Protein AF-A0A7C4B4M3-F1 (afdb_monomer)

Nearest PDB structures (foldseek):
  3r07-assembly1_A  TM=8.967E-01  e=1.308E-20  Thermoplasma acidophilum DSM 1728
  4tvy-assembly2_B  TM=8.032E-01  e=4.615E-17  Escherichia coli K-12
  6jom-assembly2_B  TM=8.014E-01  e=8.736E-17  Mesomycoplasma hyopneumoniae J
  6jom-assembly1_A  TM=7.774E-01  e=1.058E-16  Mesomycoplasma hyopneumoniae J
  2dxu-assembly1_A  TM=6.135E-01  e=1.302E-07  Pyrococcus horikoshii

Secondary structure (DSSP, 8-state):
-EEEEEEEEEEE-HHHHHHHHHHHHHHHHHH--EEEEEEEESS-EEEEPTT--HHHHB-HHHHHHHTPEEEE-SS-S--EEE-TTEEEEEEEEEGGGS-SSHHHHHHHHHHHHHHHHHHTT--EEEETTTEEEETTEEEEEEEEEE-SSEEEEEEEEESS--HHHHHHHBHHHHHHHHTTPPPHHHHB--GGGT----HHHHHHHHHHHHHHHTTEEEEE---

Structure (mmCIF, N/CA/C/O backbone):
data_AF-A0A7C4B4M3-F1
#
_entry.id   AF-A0A7C4B4M3-F1
#
loop_
_atom_site.group_PDB
_atom_site.id
_atom_site.type_symbol
_atom_site.label_atom_id
_atom_site.label_alt_id
_atom_site.label_comp_id
_atom_site.label_asym_id
_atom_site.label_entity_id
_atom_site.label_seq_id
_atom_site.pdbx_PDB_ins_code
_atom_site.Cartn_x
_atom_site.Cartn_y
_atom_site.Cartn_z
_atom_site.occupancy
_atom_site.B_iso_or_equiv
_atom_site.auth_seq_id
_atom_site.auth_comp_id
_atom_site.auth_asym_id
_atom_site.auth_atom_id
_atom_site.pdbx_PDB_model_num
ATOM 1 N N . MET A 1 1 ? -12.842 0.973 22.098 1.00 73.25 1 MET A N 1
ATOM 2 C CA . MET A 1 1 ? -11.996 0.343 21.066 1.00 73.25 1 MET A CA 1
ATOM 3 C C . MET A 1 1 ? -12.716 0.459 19.741 1.00 73.25 1 MET A C 1
ATOM 5 O O . MET A 1 1 ? -13.923 0.244 19.714 1.00 73.25 1 MET A O 1
ATOM 9 N N . HIS A 1 2 ? -12.012 0.859 18.687 1.00 92.69 2 HIS A N 1
ATOM 10 C CA . HIS A 1 2 ? -12.596 0.974 17.349 1.00 92.69 2 HIS A CA 1
ATOM 11 C C . HIS A 1 2 ? -12.775 -0.412 16.715 1.00 92.69 2 HIS A C 1
ATOM 13 O O . HIS A 1 2 ? -12.028 -1.333 17.035 1.00 92.69 2 HIS A O 1
ATOM 19 N N . GLN A 1 3 ? -13.752 -0.579 15.827 1.00 96.94 3 GLN A N 1
ATOM 20 C CA . GLN A 1 3 ? -13.873 -1.789 15.011 1.00 96.94 3 GLN A CA 1
ATOM 21 C C . GLN A 1 3 ? -13.189 -1.535 13.669 1.00 96.94 3 GLN A C 1
ATOM 23 O O . GLN A 1 3 ? -13.492 -0.537 13.018 1.00 96.94 3 GLN A O 1
ATOM 28 N N . ILE A 1 4 ? -12.256 -2.407 13.285 1.00 98.44 4 ILE A N 1
ATOM 29 C CA . ILE A 1 4 ? -11.524 -2.320 12.018 1.00 98.44 4 ILE A CA 1
ATOM 30 C C . ILE A 1 4 ? -11.869 -3.557 11.199 1.00 98.44 4 ILE A C 1
ATOM 32 O O . ILE A 1 4 ? -11.499 -4.671 11.571 1.00 98.44 4 ILE A O 1
ATOM 36 N N . PHE A 1 5 ? -12.577 -3.364 10.092 1.00 98.44 5 PHE A N 1
ATOM 37 C CA . PHE A 1 5 ? -12.914 -4.441 9.167 1.00 98.44 5 PHE A CA 1
ATOM 38 C C . PHE A 1 5 ? -11.737 -4.676 8.228 1.00 98.44 5 PHE A C 1
ATOM 40 O O . PHE A 1 5 ? -11.331 -3.774 7.494 1.00 98.44 5 PHE A O 1
ATOM 47 N N . VAL A 1 6 ? -11.162 -5.874 8.286 1.00 98.62 6 VAL A N 1
ATOM 48 C CA . VAL A 1 6 ? -9.963 -6.232 7.527 1.00 98.62 6 VAL A CA 1
ATOM 49 C C . VAL A 1 6 ? -10.331 -7.200 6.413 1.00 98.62 6 VAL A C 1
ATOM 51 O O . VAL A 1 6 ? -11.008 -8.198 6.666 1.00 98.62 6 VAL A O 1
ATOM 54 N N . ARG A 1 7 ? -9.869 -6.929 5.190 1.00 98.06 7 ARG A N 1
ATOM 55 C CA . ARG A 1 7 ? -10.003 -7.841 4.044 1.00 98.06 7 ARG A CA 1
ATOM 56 C C . ARG A 1 7 ? -8.670 -7.997 3.333 1.00 98.06 7 ARG A C 1
ATOM 58 O O . ARG A 1 7 ? -8.049 -7.006 2.963 1.00 98.06 7 ARG A O 1
ATOM 65 N N . ASP A 1 8 ? -8.273 -9.238 3.095 1.00 97.75 8 ASP A N 1
ATOM 66 C CA . ASP A 1 8 ? -7.264 -9.560 2.090 1.00 97.75 8 ASP A CA 1
ATOM 67 C C . ASP A 1 8 ? -7.999 -10.010 0.826 1.00 97.75 8 ASP A C 1
ATOM 69 O O . ASP A 1 8 ? -8.681 -11.035 0.821 1.00 97.75 8 ASP A O 1
ATOM 73 N N . LEU A 1 9 ? -7.927 -9.195 -0.224 1.00 97.62 9 LEU A N 1
ATOM 74 C CA . LEU A 1 9 ? -8.582 -9.465 -1.502 1.00 97.62 9 LEU A CA 1
ATOM 75 C C . LEU A 1 9 ? -7.732 -10.386 -2.393 1.00 97.62 9 LEU A C 1
ATOM 77 O O . LEU A 1 9 ? -8.179 -10.782 -3.468 1.00 97.62 9 LEU A O 1
ATOM 81 N N . GLY A 1 10 ? -6.508 -10.727 -1.975 1.00 97.25 10 GLY A N 1
ATOM 82 C CA . GLY A 1 10 ? -5.585 -11.537 -2.754 1.00 97.25 10 GLY A CA 1
ATOM 83 C C . GLY A 1 10 ? -5.102 -10.814 -4.013 1.00 97.25 10 GLY A C 1
ATOM 84 O O . GLY A 1 10 ? -4.730 -9.641 -3.978 1.00 97.25 10 GLY A O 1
ATOM 85 N N . ILE A 1 11 ? -5.063 -11.534 -5.136 1.00 98.00 11 ILE A N 1
ATOM 86 C CA . ILE A 1 11 ? -4.676 -10.974 -6.436 1.00 98.00 11 ILE A CA 1
ATOM 87 C C . ILE A 1 11 ? -5.942 -10.589 -7.200 1.00 98.00 11 ILE A C 1
ATOM 89 O O . ILE A 1 11 ? -6.735 -11.458 -7.559 1.00 98.00 11 ILE A O 1
ATOM 93 N N . ILE A 1 12 ? -6.103 -9.299 -7.486 1.00 98.06 12 ILE A N 1
ATOM 94 C CA . ILE A 1 12 ? -7.302 -8.745 -8.125 1.00 98.06 12 ILE A CA 1
ATOM 95 C C . ILE A 1 12 ? -6.973 -7.934 -9.375 1.00 98.06 12 ILE A C 1
ATOM 97 O O . ILE A 1 12 ? -5.847 -7.475 -9.583 1.00 98.06 12 ILE A O 1
ATOM 101 N N . HIS A 1 13 ? -7.998 -7.716 -10.198 1.00 98.50 13 HIS A N 1
ATOM 102 C CA . HIS A 1 13 ? -7.892 -6.833 -11.351 1.00 98.50 13 HIS A CA 1
ATOM 103 C C . HIS A 1 13 ? -7.663 -5.374 -10.901 1.00 98.50 13 HIS A C 1
ATOM 105 O O . HIS A 1 13 ? -8.340 -4.916 -9.974 1.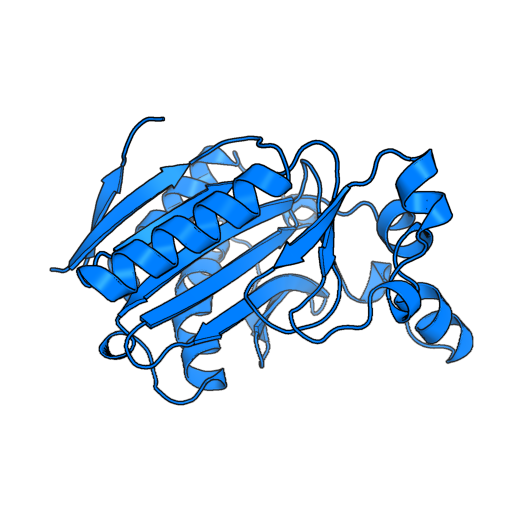00 98.50 13 HIS A O 1
ATOM 111 N N . PRO A 1 14 ? -6.792 -4.591 -11.569 1.00 98.25 14 PRO A N 1
ATOM 112 C CA . PRO A 1 14 ? -6.517 -3.198 -11.202 1.00 98.25 14 PRO A CA 1
ATOM 113 C C . PRO A 1 14 ? -7.770 -2.321 -11.044 1.00 98.25 14 PRO A C 1
ATOM 115 O O . PRO A 1 14 ? -7.894 -1.603 -10.055 1.00 98.25 14 PRO A O 1
ATOM 118 N N . HIS A 1 15 ? -8.754 -2.427 -11.944 1.00 98.12 15 HIS A N 1
ATOM 119 C CA . HIS A 1 15 ? -10.026 -1.695 -11.802 1.00 98.12 15 HIS A CA 1
ATOM 120 C C . HIS A 1 15 ? -10.817 -2.060 -10.536 1.00 98.12 15 HIS A C 1
ATOM 122 O O . HIS A 1 15 ? -11.388 -1.167 -9.916 1.00 98.12 15 HIS A O 1
ATOM 128 N N . VAL A 1 16 ? -10.798 -3.332 -10.117 1.00 98.19 16 VAL A N 1
ATOM 129 C CA . VAL A 1 16 ? -11.461 -3.770 -8.878 1.00 98.19 16 VAL A CA 1
ATOM 130 C C . VAL A 1 16 ? -10.798 -3.110 -7.673 1.00 98.19 16 VAL A C 1
ATOM 132 O O . VAL A 1 16 ? -11.496 -2.634 -6.789 1.00 98.19 16 VAL A O 1
ATOM 135 N N . SER A 1 17 ? -9.466 -2.987 -7.661 1.00 97.50 17 SER A N 1
ATOM 136 C CA . SER A 1 17 ? -8.771 -2.314 -6.553 1.00 97.50 17 SER A CA 1
ATOM 137 C C . SER A 1 17 ? -9.198 -0.849 -6.377 1.00 97.50 17 SER A C 1
ATOM 139 O O . SER A 1 17 ? -9.435 -0.410 -5.257 1.00 97.50 17 SER A O 1
ATOM 141 N N . VAL A 1 18 ? -9.384 -0.105 -7.476 1.00 97.25 18 VAL A N 1
ATOM 142 C CA . VAL A 1 18 ? -9.854 1.294 -7.424 1.00 97.25 18 VAL A CA 1
ATOM 143 C C . VAL A 1 18 ? -11.297 1.377 -6.930 1.00 97.25 18 VAL A C 1
ATOM 145 O O . VAL A 1 18 ? -11.651 2.290 -6.184 1.00 97.25 18 VAL A O 1
ATOM 148 N N . GLU A 1 19 ? -12.141 0.436 -7.350 1.00 98.00 19 GLU A N 1
ATOM 149 C CA . GLU A 1 19 ? -13.527 0.362 -6.901 1.00 98.00 19 GLU A CA 1
ATOM 150 C C . GLU A 1 19 ? -13.619 0.045 -5.402 1.00 98.00 19 GLU A C 1
ATOM 152 O O . GLU A 1 19 ? -14.376 0.697 -4.684 1.00 98.00 19 GLU A O 1
ATOM 157 N N . GLU A 1 20 ? -12.820 -0.903 -4.909 1.00 98.00 20 GLU A N 1
ATOM 158 C CA . GLU A 1 20 ? -12.779 -1.258 -3.489 1.00 98.00 20 GLU A CA 1
ATOM 159 C C . GLU A 1 20 ? -12.247 -0.106 -2.624 1.00 98.00 20 GLU A C 1
ATOM 161 O O . GLU A 1 20 ? -12.861 0.198 -1.600 1.00 98.00 20 GLU A O 1
ATOM 166 N N . ASP A 1 21 ? -11.191 0.596 -3.057 1.00 98.19 21 ASP A N 1
ATOM 167 C CA . ASP A 1 21 ? -10.685 1.809 -2.394 1.00 98.19 21 ASP A CA 1
ATOM 168 C C . ASP A 1 21 ? -11.776 2.894 -2.278 1.00 98.19 21 ASP A C 1
ATOM 170 O O . ASP A 1 21 ? -11.927 3.540 -1.235 1.00 98.19 21 ASP A O 1
ATOM 174 N N . ARG A 1 22 ? -12.577 3.086 -3.337 1.00 98.00 22 ARG A N 1
ATOM 175 C CA . ARG A 1 22 ? -13.699 4.036 -3.328 1.00 98.00 22 ARG A CA 1
ATOM 176 C C . ARG A 1 22 ? -14.800 3.597 -2.368 1.00 98.00 22 ARG A C 1
ATOM 178 O O . ARG A 1 22 ? -15.253 4.408 -1.562 1.00 98.00 22 ARG A O 1
ATOM 185 N N . LYS A 1 23 ? -15.189 2.319 -2.400 1.00 98.06 23 LYS A N 1
ATOM 186 C CA . LYS A 1 23 ? -16.226 1.757 -1.520 1.00 98.06 23 LYS A CA 1
ATOM 187 C C . LYS A 1 23 ? -15.885 1.939 -0.044 1.00 98.06 23 LYS A C 1
ATOM 189 O O . LYS A 1 23 ? -16.750 2.336 0.735 1.00 98.06 23 LYS A O 1
ATOM 194 N N . ILE A 1 24 ? -14.642 1.670 0.363 1.00 98.31 24 ILE A N 1
ATOM 195 C CA . ILE A 1 24 ? -14.252 1.829 1.773 1.00 98.31 24 ILE A CA 1
ATOM 196 C C . ILE A 1 24 ? -14.228 3.296 2.206 1.00 98.31 24 ILE A C 1
ATOM 198 O O . ILE A 1 24 ? -14.603 3.610 3.338 1.00 98.31 24 ILE A O 1
ATOM 202 N N . LEU A 1 25 ? -13.853 4.208 1.304 1.00 98.56 25 LEU A N 1
ATOM 203 C CA . LEU A 1 25 ? -13.927 5.641 1.564 1.00 98.56 25 LEU A CA 1
ATOM 204 C C . LEU A 1 25 ? -15.384 6.103 1.712 1.00 98.56 25 LEU A C 1
ATOM 206 O O . LEU A 1 25 ? -15.695 6.823 2.658 1.00 98.56 25 LEU A O 1
ATOM 210 N N . GLU A 1 26 ? -16.283 5.665 0.830 1.00 98.19 26 GLU A N 1
ATOM 211 C CA . GLU A 1 26 ? -17.718 5.967 0.908 1.00 98.19 26 GLU A CA 1
ATOM 212 C C . GLU A 1 26 ? -18.342 5.449 2.207 1.00 98.19 26 GLU A C 1
ATOM 214 O O . GLU A 1 26 ? -19.031 6.201 2.897 1.00 98.19 26 GLU A O 1
ATOM 219 N N . LYS A 1 27 ? -18.039 4.207 2.602 1.00 97.94 27 LYS A N 1
ATOM 220 C CA . LYS A 1 27 ? -18.471 3.654 3.893 1.00 97.94 27 LYS A CA 1
ATOM 221 C C . LYS A 1 27 ? -17.995 4.504 5.065 1.00 97.94 27 LYS A C 1
ATOM 223 O O . LYS A 1 27 ? -18.807 4.871 5.909 1.00 97.94 27 LYS A O 1
ATOM 228 N N . CYS A 1 28 ? -16.716 4.888 5.090 1.00 98.50 28 CYS A N 1
ATOM 229 C CA . CYS A 1 28 ? -16.208 5.787 6.124 1.00 98.50 28 CYS A CA 1
ATOM 230 C C . CYS A 1 28 ? -16.991 7.106 6.153 1.00 98.50 28 CYS A C 1
ATOM 232 O O . CYS A 1 28 ? -17.372 7.576 7.222 1.00 98.50 28 CYS A O 1
ATOM 234 N N . ILE A 1 29 ? -17.262 7.710 4.993 1.00 98.25 29 ILE A N 1
ATOM 235 C CA . ILE A 1 29 ? -17.986 8.986 4.916 1.00 98.25 29 ILE A CA 1
ATOM 236 C C . ILE A 1 29 ? -19.407 8.853 5.476 1.00 98.25 29 ILE A C 1
ATOM 238 O O . ILE A 1 29 ? -19.876 9.765 6.157 1.00 98.25 29 ILE A O 1
ATOM 242 N N . VAL A 1 30 ? -20.083 7.737 5.192 1.00 97.81 30 VAL A N 1
ATOM 243 C CA . VAL A 1 30 ? -21.478 7.500 5.583 1.00 97.81 30 VAL A CA 1
ATOM 244 C C . VAL A 1 30 ? -21.609 7.117 7.058 1.00 97.81 30 VAL A C 1
ATOM 246 O O . VAL A 1 30 ? -22.495 7.634 7.736 1.00 97.81 30 VAL A O 1
ATOM 249 N N . SER A 1 31 ? -20.762 6.219 7.563 1.00 97.25 31 SER A N 1
ATOM 250 C CA . SER A 1 31 ? -20.938 5.604 8.889 1.00 97.25 31 SER A CA 1
ATOM 251 C C . SER A 1 31 ? -19.753 5.774 9.840 1.00 97.25 31 SER A C 1
ATOM 253 O O . SER A 1 31 ? -19.855 5.416 11.011 1.00 97.25 31 SER A O 1
ATOM 255 N N . GLY A 1 32 ? -18.625 6.309 9.371 1.00 97.50 32 GLY A N 1
ATOM 256 C CA . GLY A 1 32 ? -17.371 6.343 10.128 1.00 97.50 32 GLY A CA 1
ATOM 257 C C . GLY A 1 32 ? -16.687 4.978 10.254 1.00 97.50 32 GLY A C 1
ATOM 258 O O . GLY A 1 32 ? -15.753 4.845 11.044 1.00 97.50 32 GLY A O 1
ATOM 259 N N . GLU A 1 33 ? -17.144 3.970 9.504 1.00 97.88 33 GLU A N 1
ATOM 260 C CA . GLU A 1 33 ? -16.590 2.616 9.526 1.00 97.88 33 GLU A CA 1
ATOM 261 C C . GLU A 1 33 ? -15.128 2.599 9.063 1.00 97.88 33 GLU A C 1
ATOM 263 O O . GLU A 1 33 ? -14.789 3.149 8.012 1.00 97.88 33 GLU A O 1
ATOM 268 N N . ILE A 1 34 ? -14.267 1.934 9.840 1.00 98.69 34 ILE A N 1
ATOM 269 C CA . ILE A 1 34 ? -12.850 1.778 9.516 1.00 98.69 34 ILE A CA 1
ATOM 270 C C . ILE A 1 34 ? -12.665 0.483 8.737 1.00 98.69 34 ILE A C 1
ATOM 272 O O . ILE A 1 34 ? -12.963 -0.601 9.240 1.00 98.69 34 ILE A O 1
ATOM 276 N N . ASN A 1 35 ? -12.133 0.598 7.527 1.00 98.69 35 ASN A N 1
ATOM 277 C CA . ASN A 1 35 ? -11.844 -0.541 6.666 1.00 98.69 35 ASN A CA 1
ATOM 278 C C . ASN A 1 35 ? -10.361 -0.532 6.292 1.00 98.69 35 ASN A C 1
ATOM 280 O O . ASN A 1 35 ? -9.833 0.510 5.901 1.00 98.69 35 ASN A O 1
ATOM 284 N N . LEU A 1 36 ? -9.717 -1.692 6.400 1.00 98.81 36 LEU A N 1
ATOM 285 C CA . LEU A 1 36 ? -8.339 -1.943 5.993 1.00 98.81 36 LEU A CA 1
ATOM 286 C C . LEU A 1 36 ? -8.327 -3.081 4.970 1.00 98.81 36 LEU A C 1
ATOM 288 O O . LEU A 1 36 ? -8.665 -4.221 5.285 1.00 98.81 36 LEU A O 1
ATOM 292 N N . HIS A 1 37 ? -7.944 -2.771 3.742 1.00 98.69 37 HIS A N 1
ATOM 293 C CA . HIS A 1 37 ? -7.832 -3.728 2.654 1.00 98.69 37 HIS A CA 1
ATOM 294 C C . HIS A 1 37 ? -6.370 -3.992 2.305 1.00 98.69 37 HIS A C 1
ATOM 296 O O . HIS A 1 37 ? -5.539 -3.085 2.360 1.00 98.69 37 HIS A O 1
ATOM 302 N N . PHE A 1 38 ? -6.095 -5.222 1.884 1.00 98.75 38 PHE A N 1
ATOM 303 C CA . PHE A 1 38 ? -4.848 -5.643 1.259 1.00 98.75 38 PHE A CA 1
ATOM 304 C C . PHE A 1 38 ? -5.143 -6.268 -0.096 1.00 98.75 38 PHE A C 1
ATOM 306 O O . PHE A 1 38 ? -6.170 -6.929 -0.267 1.00 98.75 38 PHE A O 1
ATOM 313 N N . TYR A 1 39 ? -4.260 -6.045 -1.061 1.00 98.44 39 TYR A N 1
ATOM 314 C CA . TYR A 1 39 ? -4.368 -6.652 -2.380 1.00 98.44 39 TYR A CA 1
ATOM 315 C C . TYR A 1 39 ? -3.044 -6.617 -3.135 1.00 98.44 39 TYR A C 1
ATOM 317 O O . TYR A 1 39 ? -2.124 -5.875 -2.809 1.00 98.44 39 TYR A O 1
ATOM 325 N N . ARG A 1 40 ? -2.965 -7.424 -4.186 1.00 98.38 40 ARG A N 1
ATOM 326 C CA . ARG A 1 40 ? -1.941 -7.373 -5.233 1.00 98.38 40 ARG A CA 1
ATOM 327 C C . ARG A 1 40 ? -2.639 -7.322 -6.582 1.00 98.38 40 ARG A C 1
ATOM 329 O O . ARG A 1 40 ? -3.795 -7.736 -6.694 1.00 98.38 40 ARG A O 1
ATOM 336 N N . ARG A 1 41 ? -1.961 -6.838 -7.620 1.00 97.81 41 ARG A N 1
ATOM 337 C CA . ARG A 1 41 ? -2.598 -6.628 -8.926 1.00 97.81 41 ARG A CA 1
ATOM 338 C C . ARG A 1 41 ? -2.163 -7.640 -9.974 1.00 97.81 41 ARG A C 1
ATOM 340 O O . ARG A 1 41 ? -0.983 -7.950 -10.130 1.00 97.81 41 ARG A O 1
ATOM 347 N N . HIS A 1 42 ? -3.141 -8.129 -10.726 1.00 97.38 42 HIS A N 1
ATOM 348 C CA . HIS A 1 42 ? -2.917 -8.804 -11.998 1.00 97.38 42 HIS A CA 1
ATOM 349 C C . HIS A 1 42 ? -4.096 -8.537 -12.948 1.00 97.38 42 HIS A C 1
ATOM 351 O O . HIS A 1 42 ? -5.238 -8.741 -12.529 1.00 97.38 42 HIS A O 1
ATOM 357 N N . PRO A 1 43 ? -3.871 -8.120 -14.211 1.00 98.19 43 PRO A N 1
ATOM 358 C CA . PRO A 1 43 ? -2.590 -7.788 -14.871 1.00 98.19 43 PRO A CA 1
ATOM 359 C C . PRO A 1 43 ? -1.799 -6.658 -14.172 1.00 98.19 43 PRO A C 1
ATOM 361 O O . PRO A 1 43 ? -2.359 -6.000 -13.291 1.00 98.19 43 PRO A O 1
ATOM 364 N N . PRO A 1 44 ? -0.498 -6.460 -14.491 1.00 98.06 44 PRO A N 1
ATOM 365 C CA . PRO A 1 44 ? 0.270 -5.327 -13.967 1.00 98.06 44 PRO A CA 1
ATOM 366 C C . PRO A 1 44 ? -0.398 -4.000 -14.333 1.00 98.06 44 PRO A C 1
ATOM 368 O O . PRO A 1 44 ? -1.123 -3.911 -15.328 1.00 98.06 44 PRO A O 1
ATOM 371 N N . ALA A 1 45 ? -0.152 -2.967 -13.535 1.00 98.12 45 ALA A N 1
ATOM 372 C CA . ALA A 1 45 ? -0.811 -1.685 -13.696 1.00 98.12 45 ALA A CA 1
ATOM 373 C C . ALA A 1 45 ? 0.100 -0.486 -13.466 1.00 98.12 45 ALA A C 1
ATOM 375 O O . ALA A 1 45 ? 0.946 -0.494 -12.569 1.00 98.12 45 ALA A O 1
ATOM 376 N N . ILE A 1 46 ? -0.168 0.577 -14.225 1.00 97.38 46 ILE A N 1
ATOM 377 C CA . ILE A 1 46 ? 0.257 1.928 -13.884 1.00 97.38 46 ILE A CA 1
ATOM 378 C C . ILE A 1 46 ? -0.884 2.629 -13.151 1.00 97.38 46 ILE A C 1
ATOM 380 O O . ILE A 1 46 ? -1.964 2.841 -13.705 1.00 97.38 46 ILE A O 1
ATOM 384 N N . SER A 1 47 ? -0.619 3.035 -11.914 1.00 96.75 47 SER A N 1
ATOM 385 C CA . SER A 1 47 ? -1.545 3.825 -11.107 1.00 96.75 47 SER A CA 1
ATOM 386 C C . SER A 1 47 ? -1.186 5.299 -11.197 1.00 96.75 47 SER A C 1
ATOM 388 O O . SER A 1 47 ? -0.152 5.709 -10.673 1.00 96.75 47 SER A O 1
ATOM 390 N N . ILE A 1 48 ? -2.053 6.099 -11.814 1.00 96.19 48 ILE A N 1
ATOM 391 C CA . ILE A 1 48 ? -1.914 7.548 -12.016 1.00 96.19 48 ILE A CA 1
ATOM 392 C C . ILE A 1 48 ? -2.535 8.303 -10.852 1.00 96.19 48 ILE A C 1
ATOM 394 O O . ILE A 1 48 ? -3.649 7.983 -10.424 1.00 96.19 48 ILE A O 1
ATOM 398 N N . GLY A 1 49 ? -1.828 9.308 -10.334 1.00 93.88 49 GLY A N 1
ATOM 399 C CA . GLY A 1 49 ? -2.371 10.150 -9.278 1.00 93.88 49 GLY A CA 1
ATOM 400 C C . GLY A 1 49 ? -3.472 11.077 -9.779 1.00 93.88 49 GLY A C 1
ATOM 401 O O . GLY A 1 49 ? -3.502 11.513 -10.929 1.00 93.88 49 GLY A O 1
ATOM 402 N N . HIS A 1 50 ? -4.384 11.441 -8.886 1.00 90.75 50 HIS A N 1
ATOM 403 C CA . HIS A 1 50 ? -5.353 12.491 -9.153 1.00 90.75 50 HIS A CA 1
ATOM 404 C C . HIS A 1 50 ? -4.640 13.806 -9.515 1.00 90.75 50 HIS A C 1
ATOM 406 O O . HIS A 1 50 ? -3.812 14.302 -8.746 1.00 90.75 50 HIS A O 1
ATOM 412 N N . GLY A 1 51 ? -4.979 14.368 -10.678 1.00 87.44 51 GLY A N 1
ATOM 413 C CA . GLY A 1 51 ? -4.377 15.595 -11.212 1.00 87.44 51 GLY A CA 1
ATOM 414 C C . GLY A 1 51 ? -3.044 15.406 -11.946 1.00 87.44 51 GLY A C 1
ATOM 415 O O . GLY A 1 51 ? -2.477 16.389 -12.410 1.00 87.44 51 GLY A O 1
ATOM 416 N N . GLU A 1 52 ? -2.538 14.177 -12.066 1.00 88.12 52 GLU A N 1
ATOM 417 C CA . GLU A 1 52 ? -1.348 13.878 -12.863 1.00 88.12 52 GLU A CA 1
ATOM 418 C C . GLU A 1 52 ? -1.703 13.707 -14.348 1.00 88.12 52 GLU A C 1
ATOM 420 O O . GLU A 1 52 ? -2.720 13.102 -14.696 1.00 88.12 52 GLU A O 1
ATOM 425 N N . ASN A 1 53 ? -0.860 14.242 -15.235 1.00 89.44 53 ASN A N 1
ATOM 426 C CA . ASN A 1 53 ? -1.030 14.076 -16.673 1.00 89.44 53 ASN A CA 1
ATOM 427 C C . ASN A 1 53 ? -0.532 12.686 -17.097 1.00 89.44 53 ASN A C 1
ATOM 429 O O . ASN A 1 53 ? 0.659 12.385 -17.023 1.00 89.44 53 ASN A O 1
ATOM 433 N N . THR A 1 54 ? -1.456 11.852 -17.573 1.00 89.94 54 THR A N 1
ATOM 434 C CA . THR A 1 54 ? -1.151 10.472 -17.972 1.00 89.94 54 THR A CA 1
ATOM 435 C C . THR A 1 54 ? -0.165 10.423 -19.144 1.00 89.94 54 THR A C 1
ATOM 437 O O . THR A 1 54 ? 0.804 9.668 -19.092 1.00 89.94 54 THR A O 1
ATOM 440 N N . GLU A 1 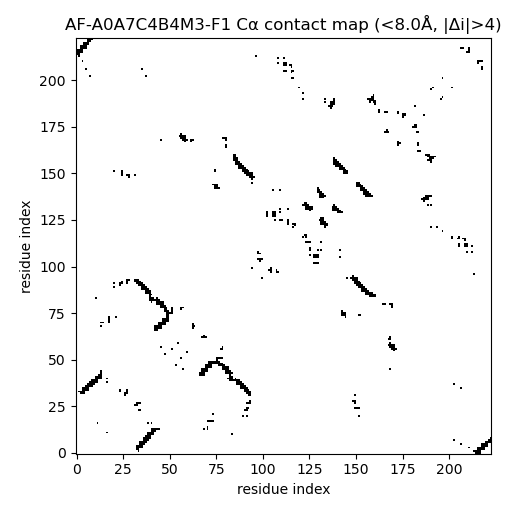55 ? -0.356 11.255 -20.173 1.00 89.12 55 GLU A N 1
ATOM 441 C CA . GLU A 1 55 ? 0.506 11.282 -21.363 1.00 89.12 55 GLU A CA 1
ATOM 442 C C . GLU A 1 55 ? 1.931 11.744 -21.038 1.00 89.12 55 GLU A C 1
ATOM 444 O O . GLU A 1 55 ? 2.890 11.273 -21.649 1.00 89.12 55 GLU A O 1
ATOM 449 N N . GLU A 1 56 ? 2.105 12.632 -20.058 1.00 87.75 56 GLU A N 1
ATOM 450 C CA . GLU A 1 56 ? 3.430 13.096 -19.627 1.00 87.75 56 GLU A CA 1
ATOM 451 C C . GLU A 1 56 ? 4.158 12.116 -18.697 1.00 87.75 56 GLU A C 1
ATOM 453 O O . GLU A 1 56 ? 5.389 12.193 -18.576 1.00 87.75 56 GLU A O 1
ATOM 458 N N . SER A 1 57 ? 3.417 11.216 -18.046 1.00 86.88 57 SER A N 1
ATOM 459 C CA . SER A 1 57 ? 3.943 10.277 -17.049 1.00 86.88 57 SER A CA 1
ATOM 460 C C . SER A 1 57 ? 4.162 8.861 -17.587 1.00 86.88 57 SER A C 1
ATOM 462 O O . SER A 1 57 ? 5.022 8.155 -17.056 1.00 86.88 57 SER A O 1
ATOM 464 N N . VAL A 1 58 ? 3.447 8.444 -18.638 1.00 92.25 58 VAL A N 1
ATOM 465 C CA . VAL A 1 58 ? 3.385 7.037 -19.076 1.00 92.25 58 VAL A CA 1
ATOM 466 C C . VAL A 1 58 ? 3.704 6.859 -20.556 1.00 92.25 58 VAL A C 1
ATOM 468 O O . VAL A 1 58 ? 3.291 7.654 -21.402 1.00 92.25 58 VAL A O 1
ATOM 471 N N . GLU A 1 59 ? 4.408 5.776 -20.877 1.00 93.94 59 GLU A N 1
ATOM 472 C CA . GLU A 1 59 ? 4.559 5.263 -22.242 1.00 93.94 59 GLU A CA 1
ATOM 473 C C . GLU A 1 59 ? 3.313 4.443 -22.634 1.00 93.94 59 GLU A C 1
ATOM 475 O O . GLU A 1 59 ? 3.275 3.223 -22.469 1.00 93.94 59 GLU A O 1
ATOM 480 N N . LEU A 1 60 ? 2.264 5.132 -23.105 1.00 94.12 60 LEU A N 1
ATOM 481 C CA . LEU A 1 60 ? 0.937 4.554 -23.378 1.00 94.12 60 LEU A CA 1
ATOM 482 C C . LEU A 1 60 ? 0.979 3.360 -24.343 1.00 94.12 60 LEU A C 1
ATOM 484 O O . LEU A 1 60 ? 0.482 2.288 -24.002 1.00 94.12 60 LEU A O 1
ATOM 488 N N . ASP A 1 61 ? 1.633 3.521 -25.495 1.00 94.75 61 ASP A N 1
ATOM 489 C CA . ASP A 1 61 ? 1.722 2.476 -26.525 1.00 94.75 61 ASP A CA 1
ATOM 490 C C . ASP A 1 61 ? 2.429 1.213 -26.010 1.00 94.75 61 ASP A C 1
ATOM 492 O O . ASP A 1 61 ? 2.086 0.091 -26.381 1.00 94.75 61 ASP A O 1
ATOM 496 N N . GLU A 1 62 ? 3.440 1.377 -25.152 1.00 95.12 62 GLU A N 1
ATOM 497 C CA . GLU A 1 62 ? 4.166 0.246 -24.571 1.00 95.12 62 GLU A CA 1
ATOM 498 C C . GLU A 1 62 ? 3.340 -0.466 -23.502 1.00 95.12 62 GLU A C 1
ATOM 500 O O . GLU A 1 62 ? 3.386 -1.695 -23.423 1.00 95.12 62 GLU A O 1
ATOM 505 N N . CYS A 1 63 ? 2.554 0.284 -22.724 1.00 96.06 63 CYS A N 1
ATOM 506 C CA . CYS A 1 63 ? 1.612 -0.292 -21.769 1.00 96.06 63 CYS A CA 1
ATOM 507 C C . CYS A 1 63 ? 0.543 -1.125 -22.485 1.00 96.06 63 CYS A C 1
ATOM 509 O O . CYS A 1 63 ? 0.311 -2.269 -22.097 1.00 96.06 63 CYS A O 1
ATOM 511 N N . GLU A 1 64 ? -0.047 -0.596 -23.561 1.00 95.69 64 GLU A N 1
ATOM 512 C CA . GLU A 1 64 ? -1.065 -1.300 -24.348 1.00 95.69 64 GLU A CA 1
ATOM 513 C C . GLU A 1 64 ? -0.517 -2.611 -24.932 1.00 95.69 64 GLU A C 1
ATOM 515 O O . GLU A 1 64 ? -1.090 -3.679 -24.705 1.00 95.69 64 GLU A O 1
ATOM 520 N N . LYS A 1 65 ? 0.648 -2.568 -25.596 1.00 96.94 65 LYS A N 1
ATOM 521 C CA . LYS A 1 65 ? 1.293 -3.766 -26.170 1.00 96.94 65 LYS A CA 1
ATOM 522 C C . LYS A 1 65 ? 1.639 -4.825 -25.123 1.00 96.94 65 LYS A C 1
ATOM 524 O O . LYS A 1 65 ? 1.632 -6.013 -25.435 1.00 96.94 65 LYS A O 1
ATOM 529 N N . ALA A 1 66 ? 2.001 -4.406 -23.910 1.00 96.81 66 ALA A N 1
ATOM 530 C CA . ALA A 1 66 ? 2.408 -5.299 -22.829 1.00 96.81 66 ALA A CA 1
ATOM 531 C C . ALA A 1 66 ? 1.243 -5.752 -21.928 1.00 96.81 66 ALA A C 1
ATOM 533 O O . ALA A 1 66 ? 1.469 -6.523 -20.995 1.00 96.81 66 ALA A O 1
ATOM 534 N N . GLY A 1 67 ? 0.012 -5.290 -22.184 1.00 96.94 67 GLY A N 1
ATOM 535 C CA . GLY A 1 67 ? -1.152 -5.600 -21.350 1.00 96.94 67 GLY A CA 1
ATOM 536 C C . GLY A 1 67 ? -1.092 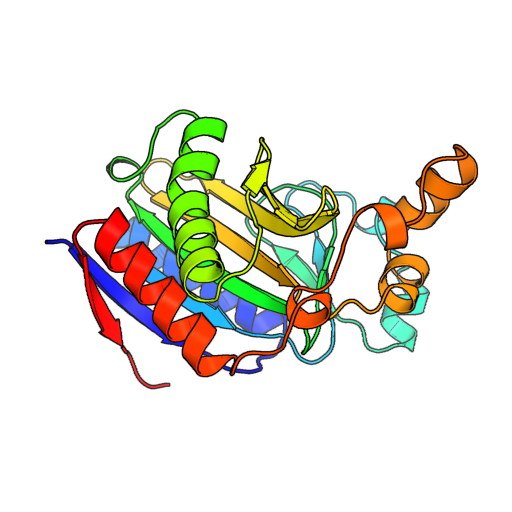-4.972 -19.953 1.00 96.94 67 GLY A C 1
ATOM 537 O O . GLY A 1 67 ? -1.661 -5.522 -19.010 1.00 96.94 67 GLY A O 1
ATOM 538 N N . VAL A 1 68 ? -0.387 -3.847 -19.803 1.00 98.00 68 VAL A N 1
ATOM 539 C CA . VAL A 1 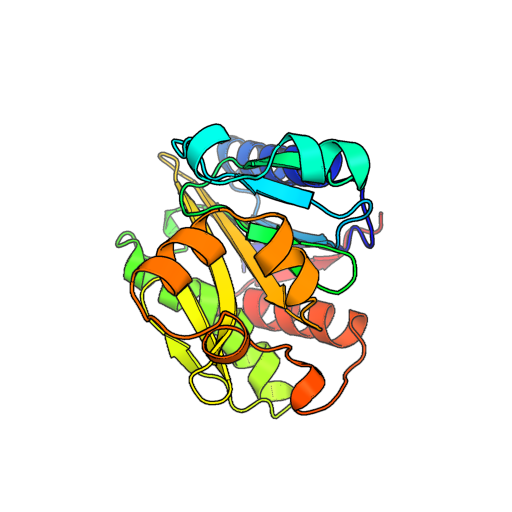68 ? -0.321 -3.079 -18.555 1.00 98.00 68 VAL A CA 1
ATOM 540 C C . VAL A 1 68 ? -1.540 -2.170 -18.475 1.00 98.00 68 VAL A C 1
ATOM 542 O O . VAL A 1 68 ? -1.750 -1.305 -19.325 1.00 98.00 68 VAL A O 1
ATOM 545 N N . VAL A 1 69 ? -2.350 -2.349 -17.435 1.00 98.19 69 VAL A N 1
ATOM 546 C CA . VAL A 1 69 ? -3.579 -1.573 -17.251 1.00 98.19 69 VAL A CA 1
ATOM 547 C C . VAL A 1 69 ? -3.250 -0.211 -16.658 1.00 98.19 69 VAL A C 1
ATOM 549 O O . VAL A 1 69 ? -2.533 -0.104 -15.669 1.00 98.19 69 VAL A O 1
ATOM 552 N N . ILE A 1 70 ? -3.820 0.847 -17.220 1.00 97.75 70 ILE A N 1
ATOM 553 C CA . ILE A 1 70 ? -3.678 2.194 -16.672 1.00 97.75 70 ILE A CA 1
ATOM 554 C C . ILE A 1 70 ? -4.935 2.516 -15.867 1.00 97.75 70 ILE A C 1
ATOM 556 O O . ILE A 1 70 ? -6.051 2.454 -16.381 1.00 97.75 70 ILE A O 1
ATOM 560 N N . ILE A 1 71 ? -4.756 2.852 -14.591 1.00 97.12 71 ILE A N 1
ATOM 561 C CA . ILE A 1 71 ? -5.840 3.241 -13.686 1.00 97.12 71 ILE A CA 1
ATOM 562 C C . ILE A 1 71 ? -5.557 4.604 -13.063 1.00 97.12 71 ILE A C 1
ATOM 564 O O . ILE A 1 71 ? -4.410 4.947 -12.789 1.00 97.12 71 ILE A O 1
ATOM 568 N N . GLN A 1 72 ? -6.610 5.373 -12.790 1.00 95.69 72 GLN A N 1
ATOM 569 C CA . GLN A 1 72 ? -6.511 6.600 -12.007 1.00 95.69 72 GLN A CA 1
ATOM 570 C C . GLN A 1 72 ? -7.013 6.346 -10.590 1.00 95.69 72 GLN A C 1
ATOM 572 O O . GLN A 1 72 ? -8.086 5.775 -10.393 1.00 95.69 72 GLN A O 1
ATOM 577 N N . ARG A 1 73 ? -6.228 6.775 -9.604 1.00 94.50 73 ARG A N 1
ATOM 578 C CA . ARG A 1 73 ? -6.537 6.572 -8.190 1.00 94.50 73 ARG A CA 1
ATOM 579 C C . ARG A 1 73 ? -7.094 7.847 -7.549 1.00 94.50 73 ARG A C 1
ATOM 581 O O . ARG A 1 73 ? -6.828 8.954 -8.012 1.00 94.50 73 ARG A O 1
ATOM 588 N N . GLU A 1 74 ? -7.855 7.691 -6.465 1.00 91.94 74 GLU A N 1
ATOM 589 C CA . GLU A 1 74 ? -8.532 8.808 -5.776 1.00 91.94 74 GLU A CA 1
ATOM 590 C C . GLU A 1 74 ? -7.552 9.815 -5.143 1.00 91.94 74 GLU A C 1
ATOM 592 O O . GLU A 1 74 ? -7.862 11.002 -4.991 1.00 91.94 74 GLU A O 1
ATOM 597 N N . SER A 1 75 ? -6.368 9.342 -4.747 1.00 94.56 75 SER A N 1
ATOM 598 C CA . SER A 1 75 ? -5.301 10.145 -4.147 1.00 94.56 75 SER A CA 1
ATOM 599 C C . SER A 1 75 ? -4.397 10.798 -5.201 1.00 94.56 75 SER A C 1
ATOM 601 O O . SER A 1 75 ? -4.253 10.311 -6.320 1.00 94.56 75 SER A O 1
ATOM 603 N N . ALA A 1 76 ? -3.745 11.901 -4.832 1.00 92.06 76 ALA A N 1
ATOM 604 C CA . ALA A 1 76 ? -2.735 12.553 -5.670 1.00 92.06 76 ALA A CA 1
ATOM 605 C C . ALA A 1 76 ? -1.371 11.820 -5.627 1.00 92.06 76 ALA A C 1
ATOM 607 O O . ALA A 1 76 ? -1.211 10.768 -5.003 1.00 92.06 76 ALA A O 1
ATOM 608 N N . GLY A 1 77 ? -0.355 12.406 -6.260 1.00 88.56 77 GLY A N 1
ATOM 609 C CA . GLY A 1 77 ? 1.024 11.904 -6.291 1.00 88.56 77 GLY A CA 1
ATOM 610 C C . GLY A 1 77 ? 1.421 11.397 -7.673 1.00 88.56 77 GLY A C 1
ATOM 611 O O . GLY A 1 77 ? 0.617 11.445 -8.590 1.00 88.56 77 GLY A O 1
ATOM 612 N N . SER A 1 78 ? 2.651 10.914 -7.816 1.00 89.81 78 SER A N 1
ATOM 613 C CA . SER A 1 78 ? 3.187 10.465 -9.108 1.00 89.81 78 SER A CA 1
ATOM 614 C C . SER A 1 78 ? 2.665 9.093 -9.539 1.00 89.81 78 SER A C 1
ATOM 616 O O . SER A 1 78 ? 2.127 8.334 -8.720 1.00 89.81 78 SER A O 1
ATOM 618 N N . ALA A 1 79 ? 2.876 8.772 -10.811 1.00 93.44 79 ALA A N 1
ATOM 619 C CA . ALA A 1 79 ? 2.568 7.488 -11.403 1.00 93.44 79 ALA A CA 1
ATOM 620 C C . ALA A 1 79 ? 3.490 6.410 -10.830 1.00 93.44 79 ALA A C 1
ATOM 622 O O . ALA A 1 79 ? 4.688 6.637 -10.633 1.00 93.44 79 ALA A O 1
ATOM 623 N N . ILE A 1 80 ? 2.925 5.236 -10.557 1.00 94.12 80 ILE A N 1
ATOM 624 C CA . ILE A 1 80 ? 3.666 4.077 -10.053 1.00 94.12 80 ILE A CA 1
ATOM 625 C C . ILE A 1 80 ? 3.305 2.833 -10.857 1.00 94.12 80 ILE A C 1
ATOM 627 O O . ILE A 1 80 ? 2.159 2.681 -11.274 1.00 94.12 80 ILE A O 1
ATOM 631 N N . TYR A 1 81 ? 4.279 1.947 -11.040 1.00 96.12 81 TYR A N 1
ATOM 632 C CA . TYR A 1 81 ? 4.072 0.606 -11.577 1.00 96.12 81 TYR A CA 1
ATOM 633 C C . TYR A 1 81 ? 3.832 -0.374 -10.425 1.00 96.12 81 TYR A C 1
ATOM 635 O O . TYR A 1 81 ? 4.514 -0.303 -9.401 1.00 96.12 81 TYR A O 1
ATOM 643 N N . THR A 1 82 ? 2.854 -1.261 -10.591 1.00 97.44 82 THR A N 1
ATOM 644 C CA . THR A 1 82 ? 2.466 -2.287 -9.613 1.00 97.44 82 THR A CA 1
ATOM 645 C C . THR A 1 82 ? 2.138 -3.592 -10.325 1.00 97.44 82 THR A C 1
ATOM 647 O O . THR A 1 82 ? 1.581 -3.586 -11.422 1.00 97.44 82 THR A O 1
ATOM 650 N N . ASP A 1 83 ? 2.456 -4.716 -9.697 1.00 97.69 83 ASP A N 1
ATOM 651 C CA . ASP A 1 83 ? 2.212 -6.057 -10.223 1.00 97.69 83 ASP A CA 1
ATOM 652 C C . ASP A 1 83 ? 1.989 -7.068 -9.081 1.00 97.69 83 ASP A C 1
ATOM 654 O O . ASP A 1 83 ? 1.620 -6.699 -7.962 1.00 97.69 83 ASP A O 1
ATOM 658 N N . ARG A 1 84 ? 2.192 -8.363 -9.354 1.00 97.81 84 ARG A N 1
ATOM 659 C CA . ARG A 1 84 ? 2.017 -9.439 -8.366 1.00 97.81 84 ARG A CA 1
ATOM 660 C C . ARG A 1 84 ? 3.084 -9.452 -7.269 1.00 97.81 84 ARG A C 1
ATOM 662 O O . ARG A 1 84 ? 2.860 -10.103 -6.247 1.00 97.81 84 ARG A O 1
ATOM 669 N N . ASP A 1 85 ? 4.187 -8.735 -7.454 1.00 98.19 85 ASP A N 1
ATOM 670 C CA . ASP A 1 85 ? 5.271 -8.594 -6.482 1.00 98.19 85 ASP A CA 1
ATOM 671 C C . ASP A 1 85 ? 5.211 -7.252 -5.737 1.00 98.19 85 ASP A C 1
ATOM 673 O O . ASP A 1 85 ? 6.124 -6.887 -4.995 1.00 98.19 85 ASP A O 1
ATOM 677 N N . THR A 1 86 ? 4.095 -6.531 -5.861 1.00 98.56 86 THR A N 1
ATOM 678 C CA . THR A 1 86 ? 3.783 -5.359 -5.043 1.00 98.56 86 THR A CA 1
ATOM 679 C C . THR A 1 86 ? 2.570 -5.630 -4.165 1.00 98.56 86 THR A C 1
ATOM 681 O O . THR A 1 86 ? 1.450 -5.687 -4.665 1.00 98.56 86 THR A O 1
ATOM 684 N N . LEU A 1 87 ? 2.778 -5.773 -2.852 1.00 98.75 87 LEU A N 1
ATOM 685 C CA . LEU A 1 87 ? 1.678 -5.781 -1.886 1.00 98.75 87 LEU A CA 1
ATOM 686 C C . LEU A 1 87 ? 1.153 -4.357 -1.725 1.00 98.75 87 LEU A C 1
ATOM 688 O O . LEU A 1 87 ? 1.921 -3.434 -1.494 1.00 98.75 87 LEU A O 1
ATOM 692 N N . GLU A 1 88 ? -0.150 -4.165 -1.822 1.00 98.69 88 GLU A N 1
ATOM 693 C CA . GLU A 1 88 ? -0.799 -2.881 -1.599 1.00 98.69 88 GLU A CA 1
ATOM 694 C C . GLU A 1 88 ? -1.709 -2.959 -0.381 1.00 98.69 88 GLU A C 1
ATOM 696 O O . GLU A 1 88 ? -2.282 -4.006 -0.069 1.00 98.69 88 GLU A O 1
ATOM 701 N N . TYR A 1 89 ? -1.827 -1.833 0.314 1.00 98.81 89 TYR A N 1
ATOM 702 C CA . TYR A 1 89 ? -2.766 -1.657 1.411 1.00 98.81 89 TYR A CA 1
ATOM 703 C C . TYR A 1 89 ? -3.591 -0.394 1.182 1.00 98.81 89 TYR A C 1
ATOM 705 O O . TYR A 1 89 ? -3.091 0.581 0.618 1.00 98.81 89 TYR A O 1
ATOM 713 N N . ALA A 1 90 ? -4.825 -0.386 1.674 1.00 98.75 90 ALA A N 1
ATOM 714 C CA . ALA A 1 90 ? -5.686 0.786 1.700 1.00 98.75 90 ALA A CA 1
ATOM 715 C C . ALA A 1 90 ? -6.463 0.832 3.016 1.00 98.75 90 ALA A C 1
ATOM 717 O O . ALA A 1 90 ? -7.143 -0.124 3.373 1.00 98.75 90 ALA A O 1
ATOM 718 N N . ILE A 1 91 ? -6.371 1.944 3.742 1.00 98.88 91 ILE A N 1
ATOM 719 C CA . ILE A 1 91 ? -7.126 2.191 4.967 1.00 98.88 91 ILE A CA 1
ATOM 720 C C . ILE A 1 91 ? -7.988 3.441 4.816 1.00 98.88 91 ILE A C 1
ATOM 722 O O . ILE A 1 91 ? -7.485 4.526 4.515 1.00 98.88 91 ILE A O 1
ATOM 726 N N . ALA A 1 92 ? -9.291 3.287 5.044 1.00 98.81 92 ALA A N 1
ATOM 727 C CA . ALA A 1 92 ? -10.237 4.388 5.164 1.00 98.81 92 ALA A CA 1
ATOM 728 C C . ALA A 1 92 ? -10.672 4.523 6.624 1.00 98.81 92 ALA A C 1
ATOM 730 O O . ALA A 1 92 ? -11.133 3.551 7.224 1.00 98.81 92 ALA A O 1
ATOM 731 N N . LEU A 1 93 ? -10.508 5.715 7.200 1.00 98.81 93 LEU A N 1
ATOM 732 C CA . LEU A 1 93 ? -10.817 5.985 8.602 1.00 98.81 93 LEU A CA 1
ATOM 733 C C . LEU A 1 93 ? -11.236 7.444 8.849 1.00 98.81 93 LEU A C 1
ATOM 735 O O . LEU A 1 93 ? -10.840 8.339 8.091 1.00 98.81 93 LEU A O 1
ATOM 739 N N . PRO A 1 94 ? -12.017 7.718 9.912 1.00 98.56 94 PRO A N 1
ATOM 740 C CA . PRO A 1 94 ? -12.394 9.077 10.273 1.00 98.56 94 PRO A CA 1
ATOM 741 C C . PRO A 1 94 ? -11.189 9.999 10.505 1.00 98.56 94 PRO A C 1
ATOM 743 O O . PRO A 1 94 ? -10.225 9.651 11.182 1.00 98.56 94 PRO A O 1
ATOM 746 N N . GLN A 1 95 ? -11.284 11.230 10.006 1.00 98.00 95 GLN A N 1
ATOM 747 C CA . GLN A 1 95 ? -10.245 12.260 10.082 1.00 98.00 95 GLN A CA 1
ATOM 748 C C . GLN A 1 95 ? -9.821 12.573 11.524 1.00 98.00 95 GLN A C 1
ATOM 750 O O . GLN A 1 95 ? -8.667 12.909 11.754 1.00 98.00 95 GLN A O 1
ATOM 755 N N . HIS A 1 96 ? -10.712 12.461 12.508 1.00 97.00 96 HIS A N 1
ATOM 756 C CA . HIS A 1 96 ? -10.369 12.743 13.906 1.00 97.00 96 HIS A CA 1
ATOM 757 C C . HIS A 1 96 ? -9.445 11.687 14.544 1.00 97.00 96 HIS A C 1
ATOM 759 O O . HIS A 1 96 ? -8.928 11.929 15.629 1.00 97.00 96 HIS A O 1
ATOM 765 N N . LEU A 1 97 ? -9.233 10.537 13.889 1.00 98.00 97 LEU A N 1
ATOM 766 C CA . LEU A 1 97 ? -8.327 9.479 14.352 1.00 98.00 97 LEU A CA 1
ATOM 767 C C . LEU A 1 97 ? -6.889 9.651 13.855 1.00 98.00 97 LEU A C 1
ATOM 769 O O . LEU A 1 97 ? -6.022 8.857 14.208 1.00 98.00 97 LEU A O 1
ATOM 773 N N . VAL A 1 98 ? -6.626 10.656 13.017 1.00 97.94 98 VAL A N 1
ATOM 774 C CA . VAL A 1 98 ? -5.290 10.940 12.486 1.00 97.94 98 VAL A CA 1
ATOM 775 C C . VAL A 1 98 ? -4.957 12.421 12.635 1.00 97.94 98 VAL A C 1
ATOM 777 O O . VAL A 1 98 ? -5.864 13.258 12.623 1.00 97.94 98 VAL A O 1
ATOM 780 N N . PRO A 1 99 ? -3.664 12.783 12.712 1.00 98.00 99 PRO A N 1
ATOM 781 C CA . PRO A 1 99 ? -3.251 14.179 12.699 1.00 98.00 99 PRO A CA 1
ATOM 782 C C . PRO A 1 99 ? -3.859 14.969 11.533 1.00 98.00 99 PRO A C 1
ATOM 784 O O . PRO A 1 99 ? -4.012 14.465 10.411 1.00 98.00 99 PRO A O 1
ATOM 787 N N . PHE A 1 100 ? -4.206 16.232 11.789 1.00 95.25 100 PHE A N 1
ATOM 788 C CA . PHE A 1 100 ? -4.750 17.112 10.753 1.00 95.25 100 PHE A CA 1
ATOM 789 C C . PHE A 1 100 ? -3.674 17.503 9.731 1.00 95.25 100 PHE A C 1
ATOM 791 O O . PHE A 1 100 ? -3.949 17.534 8.530 1.00 95.25 100 PHE A O 1
ATOM 798 N N . ASN A 1 101 ? -2.440 17.747 10.192 1.00 96.75 101 ASN A N 1
ATOM 799 C CA . ASN A 1 101 ? -1.299 17.967 9.313 1.00 96.75 101 ASN A CA 1
ATOM 800 C C . ASN A 1 101 ? -1.036 16.704 8.476 1.00 96.75 101 ASN A C 1
ATOM 802 O O . ASN A 1 101 ? -1.0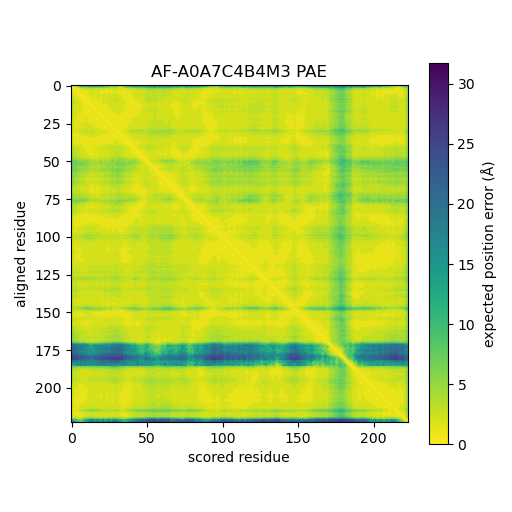15 15.584 8.989 1.00 96.75 101 ASN A O 1
ATOM 806 N N . ARG A 1 102 ? -0.854 16.881 7.164 1.00 94.94 102 ARG A N 1
ATOM 807 C CA . ARG A 1 102 ? -0.749 15.754 6.235 1.00 94.94 102 ARG A CA 1
ATOM 808 C C . ARG A 1 102 ? 0.537 14.947 6.415 1.00 94.94 102 ARG A C 1
ATOM 810 O O . ARG A 1 102 ? 0.486 13.728 6.314 1.00 94.94 102 ARG A O 1
ATOM 817 N N . GLU A 1 103 ? 1.660 15.600 6.686 1.00 96.56 103 GLU A N 1
ATOM 818 C CA . GLU A 1 103 ? 2.946 14.930 6.905 1.00 96.56 103 GLU A CA 1
ATOM 819 C C . GLU A 1 103 ? 2.946 14.146 8.220 1.00 96.56 103 GLU A C 1
ATOM 821 O O . GLU A 1 103 ? 3.306 12.972 8.234 1.00 96.56 103 GLU A O 1
ATOM 826 N N . GLU A 1 104 ? 2.420 14.737 9.295 1.00 98.25 104 GLU A N 1
ATOM 827 C CA . GLU A 1 104 ? 2.220 14.031 10.568 1.00 98.25 104 GLU A CA 1
ATOM 828 C C . GLU A 1 104 ? 1.258 12.847 10.412 1.00 98.25 104 GLU A C 1
ATOM 830 O O . GLU A 1 104 ? 1.461 11.788 10.998 1.00 98.25 104 GLU A O 1
ATOM 835 N N . SER A 1 105 ? 0.219 12.998 9.588 1.00 98.31 105 SER A N 1
ATOM 836 C CA . SER A 1 105 ? -0.727 11.925 9.290 1.00 98.31 105 SER A CA 1
ATOM 837 C C . SER A 1 105 ? -0.081 10.768 8.529 1.00 98.31 105 SER A C 1
ATOM 839 O O . SER A 1 105 ? -0.392 9.617 8.836 1.00 98.31 105 SER A O 1
ATOM 841 N N . TYR A 1 106 ? 0.815 11.051 7.578 1.00 98.56 106 TYR A N 1
ATOM 842 C CA . TYR A 1 106 ? 1.622 10.013 6.939 1.00 98.56 106 TYR A CA 1
ATOM 843 C C . TYR A 1 106 ? 2.550 9.344 7.947 1.00 98.56 106 TYR A C 1
ATOM 845 O O . TYR A 1 106 ? 2.550 8.122 8.021 1.00 98.56 106 TYR A O 1
ATOM 853 N N . ALA A 1 107 ? 3.287 10.114 8.752 1.00 98.56 107 ALA A N 1
ATOM 854 C CA . ALA A 1 107 ? 4.178 9.563 9.772 1.00 98.56 107 ALA A CA 1
ATOM 855 C C . ALA A 1 107 ? 3.422 8.642 10.745 1.00 98.56 107 ALA A C 1
ATOM 857 O O . ALA A 1 107 ? 3.876 7.537 11.037 1.00 98.56 107 ALA A O 1
ATOM 858 N N . PHE A 1 108 ? 2.231 9.063 11.181 1.00 98.75 108 PHE A N 1
ATOM 859 C CA . PHE A 1 108 ? 1.357 8.290 12.056 1.00 98.75 108 PHE A CA 1
ATOM 860 C C . PHE A 1 108 ? 0.916 6.972 11.410 1.00 98.75 108 PHE A C 1
ATOM 862 O O . PHE A 1 108 ? 1.188 5.910 11.959 1.00 98.75 108 PHE A O 1
ATOM 869 N N . LEU A 1 109 ? 0.292 7.003 10.228 1.00 98.75 109 LEU A N 1
ATOM 870 C CA . LEU A 1 109 ? -0.221 5.783 9.588 1.00 98.75 109 LEU A CA 1
ATOM 871 C C . LEU A 1 109 ? 0.898 4.867 9.065 1.00 98.75 109 LEU A C 1
ATOM 873 O O . LEU A 1 109 ? 0.801 3.649 9.191 1.00 98.75 109 LEU A O 1
ATOM 877 N N . CYS A 1 110 ? 1.986 5.425 8.528 1.00 98.75 110 CYS A N 1
ATOM 878 C CA . CYS A 1 110 ? 3.141 4.642 8.084 1.00 98.75 110 CYS A CA 1
ATOM 879 C C . CYS A 1 110 ? 3.877 3.973 9.253 1.00 98.75 110 CYS A C 1
ATOM 881 O O . CYS A 1 110 ? 4.563 2.977 9.027 1.00 98.75 110 CYS A O 1
ATOM 883 N N . SER A 1 111 ? 3.727 4.463 10.491 1.00 98.75 111 SER A N 1
ATOM 884 C CA . SER A 1 111 ? 4.340 3.822 11.661 1.00 98.75 111 SER A CA 1
ATOM 885 C C . SER A 1 111 ? 3.856 2.382 11.867 1.00 98.75 111 SER A C 1
ATOM 887 O O . SER A 1 111 ? 4.669 1.531 12.218 1.00 98.75 111 SER A O 1
ATOM 889 N N . ALA A 1 112 ? 2.592 2.071 11.542 1.00 98.75 112 ALA A N 1
ATOM 890 C CA . ALA A 1 112 ? 2.079 0.700 11.595 1.00 98.75 112 ALA A CA 1
ATOM 891 C C . ALA A 1 112 ? 2.828 -0.221 10.618 1.00 98.75 112 ALA A C 1
ATOM 893 O O . ALA A 1 112 ? 3.245 -1.319 10.983 1.00 98.75 112 ALA A O 1
ATOM 894 N N . ILE A 1 113 ? 3.078 0.252 9.392 1.00 98.81 113 ILE A N 1
ATOM 895 C CA . ILE A 1 113 ? 3.849 -0.498 8.393 1.00 98.81 113 ILE A CA 1
ATOM 896 C C . ILE A 1 113 ? 5.301 -0.677 8.857 1.00 98.81 113 ILE A C 1
ATOM 898 O O . ILE A 1 113 ? 5.839 -1.779 8.798 1.00 98.81 113 ILE A O 1
ATOM 902 N N . VAL A 1 114 ? 5.937 0.390 9.355 1.00 98.88 114 VAL A N 1
ATOM 903 C CA . VAL A 1 114 ? 7.322 0.346 9.858 1.00 98.88 114 VAL A CA 1
ATOM 904 C C . VAL A 1 114 ? 7.462 -0.653 11.005 1.00 98.88 114 VAL A C 1
ATOM 906 O O . VAL A 1 114 ? 8.386 -1.465 10.991 1.00 98.88 114 VAL A O 1
ATOM 909 N N . ASN A 1 115 ? 6.552 -0.629 11.978 1.00 98.88 115 ASN A N 1
ATOM 910 C CA . ASN A 1 115 ? 6.579 -1.550 13.113 1.00 98.88 115 ASN A CA 1
ATOM 911 C C . ASN A 1 115 ? 6.362 -2.999 12.667 1.00 98.88 115 ASN A C 1
ATOM 913 O O . ASN A 1 115 ? 7.063 -3.895 13.139 1.00 98.88 115 ASN A O 1
ATOM 917 N N . ALA A 1 116 ? 5.456 -3.226 11.711 1.00 98.81 116 ALA A N 1
ATOM 918 C CA . ALA A 1 116 ? 5.185 -4.556 11.182 1.00 98.81 116 ALA A CA 1
ATOM 919 C C . ALA A 1 116 ? 6.425 -5.143 10.505 1.00 98.81 116 ALA A C 1
ATOM 921 O O . ALA A 1 116 ? 6.808 -6.275 10.785 1.00 98.81 116 ALA A O 1
ATOM 922 N N . LEU A 1 117 ? 7.092 -4.348 9.667 1.00 98.81 117 LEU A N 1
ATOM 923 C CA . LEU A 1 117 ? 8.318 -4.751 8.985 1.00 98.81 117 LEU A CA 1
ATOM 924 C C . LEU A 1 117 ? 9.481 -4.971 9.964 1.00 98.81 117 LEU A C 1
ATOM 926 O O . LEU A 1 117 ? 10.217 -5.945 9.833 1.00 98.81 117 LEU A O 1
ATOM 930 N N . ARG A 1 118 ? 9.623 -4.129 10.993 1.00 98.75 118 ARG A N 1
ATOM 931 C CA . ARG A 1 118 ? 10.646 -4.317 12.039 1.00 98.75 118 ARG A CA 1
ATOM 932 C C . ARG A 1 118 ? 10.429 -5.577 12.872 1.00 98.75 118 ARG A C 1
ATOM 934 O O . ARG A 1 118 ? 11.403 -6.153 13.341 1.00 98.75 118 ARG A O 1
ATOM 941 N N . ALA A 1 119 ? 9.186 -6.028 13.037 1.00 98.62 119 ALA A N 1
ATOM 942 C CA . ALA A 1 119 ? 8.895 -7.294 13.709 1.00 98.62 119 ALA A CA 1
ATOM 943 C C . ALA A 1 119 ? 9.368 -8.526 12.916 1.00 98.62 119 ALA A C 1
ATOM 945 O O . ALA A 1 119 ? 9.548 -9.587 13.504 1.00 98.62 119 ALA A O 1
ATOM 946 N N . PHE A 1 120 ? 9.599 -8.370 11.610 1.00 98.56 120 PHE A N 1
ATOM 947 C CA . PHE A 1 120 ? 10.299 -9.335 10.759 1.00 98.56 120 PHE A CA 1
ATOM 948 C C . PHE A 1 120 ? 11.777 -8.964 10.560 1.00 98.56 120 PHE A C 1
ATOM 950 O O . PHE A 1 120 ? 12.389 -9.369 9.586 1.00 98.56 120 PHE A O 1
ATOM 957 N N . GLU A 1 121 ? 12.362 -8.155 11.446 1.00 98.50 121 GLU A N 1
ATOM 958 C CA . GLU A 1 121 ? 13.789 -7.802 11.426 1.00 98.50 121 GLU A CA 1
ATOM 959 C C . GLU A 1 121 ? 14.257 -7.044 10.166 1.00 98.50 121 GLU A C 1
ATOM 961 O O . GLU A 1 121 ? 15.457 -6.953 9.898 1.00 98.50 121 GLU A O 1
ATOM 966 N N . TYR A 1 122 ? 13.345 -6.440 9.395 1.00 98.69 122 TYR A N 1
ATOM 967 C CA . TYR A 1 122 ? 13.744 -5.562 8.295 1.00 98.69 122 TYR A CA 1
ATOM 968 C C . TYR A 1 122 ? 14.296 -4.227 8.832 1.00 98.69 122 TYR A C 1
ATOM 970 O O . TYR A 1 122 ? 13.623 -3.557 9.628 1.00 98.69 122 TYR A O 1
ATOM 978 N N . PRO A 1 123 ? 15.483 -3.775 8.375 1.00 98.25 123 PRO A N 1
ATOM 979 C CA . PRO A 1 123 ? 16.099 -2.527 8.820 1.00 98.25 123 PRO A CA 1
ATOM 980 C C . PRO A 1 123 ? 15.473 -1.324 8.100 1.00 98.25 123 PRO A C 1
ATOM 982 O O . PRO A 1 123 ? 16.091 -0.702 7.232 1.00 98.25 123 PRO A O 1
ATOM 985 N N . VAL A 1 124 ? 14.218 -1.020 8.442 1.00 98.56 124 VAL A N 1
ATOM 986 C CA . VAL A 1 124 ? 13.431 0.037 7.796 1.00 98.56 124 VAL A CA 1
ATOM 987 C C . VAL A 1 124 ? 13.247 1.281 8.658 1.00 98.56 124 VAL A C 1
ATOM 989 O O . VAL A 1 124 ? 13.163 1.228 9.893 1.00 98.56 124 VAL A O 1
ATOM 992 N N . GLU A 1 125 ? 13.110 2.416 7.984 1.00 98.19 125 GLU A N 1
ATOM 993 C CA . GLU A 1 125 ? 12.782 3.704 8.585 1.00 98.19 125 GLU A CA 1
ATOM 994 C C . GLU A 1 125 ? 11.767 4.485 7.747 1.00 98.19 125 GLU A C 1
ATOM 996 O O . GLU A 1 125 ? 11.690 4.340 6.525 1.00 98.19 125 GLU A O 1
ATOM 1001 N N . PHE A 1 126 ? 10.977 5.324 8.416 1.00 98.38 126 PHE A N 1
ATOM 1002 C CA . PHE A 1 126 ? 10.104 6.275 7.741 1.00 98.38 126 PHE A CA 1
ATOM 1003 C C . PHE A 1 126 ? 10.927 7.453 7.220 1.00 98.38 126 PHE A C 1
ATOM 1005 O O . PHE A 1 126 ? 11.685 8.074 7.967 1.00 98.38 126 PHE A O 1
ATOM 1012 N N . LYS A 1 127 ? 10.727 7.797 5.950 1.00 97.56 127 LYS A N 1
ATOM 1013 C CA . LYS A 1 127 ? 11.297 8.977 5.314 1.00 97.56 127 LYS A CA 1
ATOM 1014 C C . LYS A 1 127 ? 10.160 9.919 4.910 1.00 97.56 127 LYS A C 1
ATOM 1016 O O . LYS A 1 127 ? 9.392 9.582 4.003 1.00 97.56 127 LYS A O 1
ATOM 1021 N N . PRO A 1 128 ? 10.054 11.111 5.526 1.00 94.88 128 PRO A N 1
ATOM 1022 C CA . PRO A 1 128 ? 9.097 12.109 5.082 1.00 94.88 128 PRO A CA 1
ATOM 1023 C C . PRO A 1 128 ? 9.256 12.419 3.583 1.00 94.88 128 PRO A C 1
ATOM 1025 O O . PRO A 1 128 ? 10.366 12.446 3.054 1.00 94.88 128 PRO A O 1
ATOM 1028 N N . VAL A 1 129 ? 8.168 12.663 2.858 1.00 95.00 129 VAL A N 1
ATOM 1029 C CA . VAL A 1 129 ? 6.822 12.940 3.398 1.00 95.00 129 VAL A CA 1
ATOM 1030 C C . VAL A 1 129 ? 5.990 11.674 3.654 1.00 95.00 129 VAL A C 1
ATOM 1032 O O . VAL A 1 129 ? 5.089 11.701 4.483 1.00 95.00 129 VAL A O 1
ATOM 1035 N N . ASN A 1 130 ? 6.251 10.573 2.953 1.00 96.88 130 ASN A N 1
ATOM 1036 C CA . ASN A 1 130 ? 5.317 9.444 2.846 1.00 96.88 130 ASN A CA 1
ATOM 1037 C C . ASN A 1 130 ? 5.980 8.116 2.435 1.00 96.88 130 ASN A C 1
ATOM 1039 O O . ASN A 1 130 ? 5.279 7.192 2.006 1.00 96.88 130 ASN A O 1
ATOM 1043 N N . ASP A 1 131 ? 7.305 8.025 2.544 1.00 97.94 131 ASP A N 1
ATOM 1044 C CA . ASP A 1 131 ? 8.079 6.869 2.104 1.00 97.94 131 ASP A CA 1
ATOM 1045 C C . ASP A 1 131 ? 8.560 6.032 3.293 1.00 97.94 131 ASP A C 1
ATOM 1047 O O . ASP A 1 131 ? 8.760 6.529 4.402 1.00 97.94 131 ASP A O 1
ATOM 1051 N N . ILE A 1 132 ? 8.788 4.744 3.047 1.00 98.62 132 ILE A N 1
ATOM 1052 C CA . ILE A 1 132 ? 9.556 3.872 3.942 1.00 98.62 132 ILE A CA 1
ATOM 1053 C C . ILE A 1 132 ? 10.762 3.379 3.159 1.00 98.62 132 ILE A C 1
ATOM 1055 O O . ILE A 1 132 ? 10.646 3.019 1.981 1.00 98.62 132 ILE A O 1
ATOM 1059 N N . GLN A 1 133 ? 11.924 3.394 3.803 1.00 98.38 133 GLN A N 1
ATOM 1060 C CA . GLN A 1 133 ? 13.197 3.060 3.183 1.00 98.38 133 GLN A CA 1
ATOM 1061 C C . GLN A 1 133 ? 13.890 1.910 3.909 1.00 98.38 133 GLN A C 1
ATOM 1063 O O . GLN A 1 133 ? 13.805 1.801 5.128 1.00 98.38 133 GLN A O 1
ATOM 1068 N N . MET A 1 134 ? 14.594 1.084 3.137 1.00 98.00 134 MET A N 1
ATOM 1069 C CA . MET A 1 134 ? 15.549 0.076 3.588 1.00 98.00 134 MET A CA 1
ATOM 1070 C C . MET A 1 134 ? 16.896 0.412 2.946 1.00 98.00 134 MET A C 1
ATOM 1072 O O . MET A 1 134 ? 16.972 0.578 1.728 1.00 98.00 134 MET A O 1
ATOM 1076 N N . TRP A 1 135 ? 17.944 0.585 3.755 1.00 96.88 135 TRP A N 1
ATOM 1077 C CA . TRP A 1 135 ? 19.276 1.002 3.280 1.00 96.88 135 TRP A CA 1
ATOM 1078 C C . TRP A 1 135 ? 19.255 2.271 2.401 1.00 96.88 135 TRP A C 1
ATOM 1080 O O . TRP A 1 135 ? 19.934 2.353 1.379 1.00 96.88 135 TRP A O 1
ATOM 1090 N N . GLY A 1 136 ? 18.423 3.253 2.767 1.00 95.56 136 GLY A N 1
ATOM 1091 C CA . GLY A 1 136 ? 18.263 4.512 2.026 1.00 95.56 136 GLY A CA 1
ATOM 1092 C C . GLY A 1 136 ? 17.487 4.405 0.705 1.00 95.56 136 GLY A C 1
ATOM 1093 O O . GLY A 1 136 ? 17.312 5.413 0.021 1.00 95.56 136 GLY A O 1
ATOM 1094 N N . ARG A 1 137 ? 16.987 3.216 0.341 1.00 95.94 137 ARG A N 1
ATOM 1095 C CA . ARG A 1 137 ? 16.185 2.973 -0.869 1.00 95.94 137 ARG A CA 1
ATOM 1096 C C . ARG A 1 137 ? 14.733 2.703 -0.503 1.00 95.94 137 ARG A C 1
ATOM 1098 O O . ARG A 1 137 ? 14.435 1.996 0.453 1.00 95.94 137 ARG A O 1
ATOM 1105 N N . LYS A 1 138 ? 13.809 3.273 -1.269 1.00 96.62 138 LYS A N 1
ATOM 1106 C CA . LYS A 1 138 ? 12.367 3.186 -1.030 1.00 96.62 138 LYS A CA 1
ATOM 1107 C C . LYS A 1 138 ? 11.843 1.762 -1.241 1.00 96.62 138 LYS A C 1
ATOM 1109 O O . LYS A 1 138 ? 12.011 1.202 -2.319 1.00 96.62 138 LYS A O 1
ATOM 1114 N N . ILE A 1 139 ? 11.139 1.238 -0.241 1.00 97.94 139 ILE A N 1
ATOM 1115 C CA . ILE A 1 139 ? 10.394 -0.035 -0.297 1.00 97.94 139 ILE A CA 1
ATOM 1116 C C . ILE A 1 139 ? 8.875 0.172 -0.269 1.00 97.94 139 ILE A C 1
ATOM 1118 O O . ILE A 1 139 ? 8.109 -0.740 -0.557 1.00 97.94 139 ILE A O 1
ATOM 1122 N N . SER A 1 140 ? 8.417 1.364 0.107 1.00 98.00 140 SER A N 1
ATOM 1123 C CA . SER A 1 140 ? 7.000 1.700 0.219 1.00 98.00 140 SER A CA 1
ATOM 1124 C C . SER A 1 140 ? 6.811 3.185 -0.019 1.00 98.00 140 SER A C 1
ATOM 1126 O O . SER A 1 140 ? 7.630 3.998 0.412 1.00 98.00 140 SER A O 1
ATOM 1128 N N . GLY A 1 141 ? 5.734 3.537 -0.713 1.00 97.06 141 GLY A N 1
ATOM 1129 C CA . GLY A 1 141 ? 5.235 4.903 -0.790 1.00 97.06 141 GLY A CA 1
ATOM 1130 C C . GLY A 1 141 ? 3.739 4.920 -0.546 1.00 97.06 141 GLY A C 1
ATOM 1131 O O . GLY A 1 141 ? 3.029 4.034 -1.019 1.00 97.06 141 GLY A O 1
ATOM 1132 N N . SER A 1 142 ? 3.271 5.938 0.169 1.00 98.00 142 SER A N 1
ATOM 1133 C CA . SER A 1 142 ? 1.856 6.083 0.520 1.00 98.00 142 SER A CA 1
ATOM 1134 C C . SER A 1 142 ? 1.254 7.349 -0.075 1.00 98.00 142 SER A C 1
ATOM 1136 O O . SER A 1 142 ? 1.942 8.343 -0.266 1.00 98.00 142 SER A O 1
ATOM 1138 N N . ALA A 1 143 ? -0.041 7.365 -0.344 1.00 97.94 143 ALA A N 1
ATOM 1139 C CA . ALA A 1 143 ? -0.754 8.546 -0.802 1.00 97.94 143 ALA A CA 1
ATOM 1140 C C . ALA A 1 143 ? -2.106 8.653 -0.101 1.00 97.94 143 ALA A C 1
ATOM 1142 O O . ALA A 1 143 ? -2.717 7.647 0.254 1.00 97.94 143 ALA A O 1
ATOM 1143 N N . GLN A 1 144 ? -2.563 9.887 0.108 1.00 97.81 144 GLN A N 1
ATOM 1144 C CA . GLN A 1 144 ? -3.805 10.172 0.815 1.00 97.81 144 GLN A CA 1
ATOM 1145 C C . GLN A 1 144 ? -4.802 10.949 -0.041 1.00 97.81 144 GLN A C 1
ATOM 1147 O O . GLN A 1 144 ? -4.464 11.980 -0.635 1.00 97.81 144 GLN A O 1
ATOM 1152 N N . LYS A 1 145 ? -6.061 10.508 0.001 1.00 97.62 145 LYS A N 1
ATOM 1153 C CA . LYS A 1 145 ? -7.243 11.318 -0.304 1.00 97.62 145 LYS A CA 1
ATOM 1154 C C . LYS A 1 145 ? -7.894 11.718 1.016 1.00 97.62 145 LYS A C 1
ATOM 1156 O O . LYS A 1 145 ? -8.178 10.873 1.859 1.00 97.62 145 LYS A O 1
ATOM 1161 N N . ARG A 1 146 ? -8.140 13.014 1.199 1.00 96.81 146 ARG A N 1
ATOM 1162 C CA . ARG A 1 146 ? -8.821 13.546 2.386 1.00 96.81 146 ARG A CA 1
ATOM 1163 C C . ARG A 1 146 ? -10.146 14.161 1.971 1.00 96.81 146 ARG A C 1
ATOM 1165 O O . ARG A 1 146 ? -10.224 14.866 0.966 1.00 96.81 146 ARG A O 1
ATOM 1172 N N . THR A 1 147 ? -11.176 13.870 2.746 1.00 95.50 147 THR A N 1
ATOM 1173 C CA . THR A 1 147 ? -12.486 14.519 2.677 1.00 95.50 147 THR A CA 1
ATOM 1174 C C . THR A 1 147 ? -12.684 15.351 3.940 1.00 95.50 147 THR A C 1
ATOM 1176 O O . THR A 1 147 ? -11.785 15.435 4.775 1.00 95.50 147 THR A O 1
ATOM 1179 N N . ARG A 1 148 ? -13.860 15.964 4.113 1.00 91.19 148 ARG A N 1
ATOM 1180 C CA . ARG A 1 148 ? -14.159 16.732 5.328 1.00 91.19 148 ARG A CA 1
ATOM 1181 C C . ARG A 1 148 ? -14.012 15.890 6.604 1.00 91.19 148 ARG A C 1
ATOM 1183 O O . ARG A 1 148 ? -13.523 16.403 7.603 1.00 91.19 148 ARG A O 1
ATOM 1190 N N . ASN A 1 149 ? -14.422 14.618 6.553 1.00 95.62 149 ASN A N 1
ATOM 1191 C CA . ASN A 1 149 ? -14.570 13.777 7.745 1.00 95.62 149 ASN A CA 1
ATOM 1192 C C . ASN A 1 149 ? -13.773 12.466 7.701 1.00 95.62 149 ASN A C 1
ATOM 1194 O O . ASN A 1 149 ? -13.685 11.808 8.732 1.00 95.62 149 ASN A O 1
ATOM 1198 N N . CYS A 1 150 ? -13.187 12.085 6.563 1.00 98.44 150 CYS A N 1
ATOM 1199 C CA . CYS A 1 150 ? -12.461 10.821 6.396 1.00 98.44 150 CYS A CA 1
ATOM 1200 C C . CYS A 1 150 ? -11.148 10.996 5.637 1.00 98.44 150 CYS A C 1
ATOM 1202 O O . CYS A 1 150 ? -11.025 11.863 4.764 1.00 98.44 150 CYS A O 1
ATOM 1204 N N . VAL A 1 151 ? -10.205 10.109 5.932 1.00 98.69 151 VAL A N 1
ATOM 1205 C CA . VAL A 1 151 ? -8.945 9.932 5.214 1.00 98.69 151 VAL A CA 1
ATOM 1206 C C . VAL A 1 151 ? -8.936 8.536 4.606 1.00 98.69 151 VAL A C 1
ATOM 1208 O O . VAL A 1 151 ? -9.198 7.563 5.303 1.00 98.69 151 VAL A O 1
ATOM 1211 N N . LEU A 1 152 ? -8.621 8.454 3.316 1.00 98.75 152 LEU A N 1
ATOM 1212 C CA . LEU A 1 152 ? -8.179 7.233 2.651 1.00 98.75 152 LEU A CA 1
ATOM 1213 C C . LEU A 1 152 ? -6.668 7.350 2.464 1.00 98.75 152 LEU A C 1
ATOM 1215 O O . LEU A 1 152 ? -6.221 8.238 1.734 1.00 98.75 152 LEU A O 1
ATOM 1219 N N . GLN A 1 153 ? -5.893 6.483 3.111 1.00 98.75 153 GLN A N 1
ATOM 1220 C CA . GLN A 1 153 ? -4.480 6.281 2.798 1.00 98.75 153 GLN A CA 1
ATOM 1221 C C . GLN A 1 153 ? -4.316 4.929 2.125 1.00 98.75 153 GLN A C 1
ATOM 1223 O O . GLN A 1 153 ? -4.737 3.921 2.676 1.00 98.75 153 GLN A O 1
ATOM 1228 N N . HIS A 1 154 ? -3.640 4.901 0.987 1.00 98.44 154 HIS A N 1
ATOM 1229 C CA . HIS A 1 154 ? -3.159 3.658 0.401 1.00 98.44 154 HIS A CA 1
ATOM 1230 C C . HIS A 1 154 ? -1.674 3.739 0.097 1.00 98.44 154 HIS A C 1
ATOM 1232 O O . HIS A 1 154 ? -1.096 4.828 0.064 1.00 98.44 154 HIS A O 1
ATOM 1238 N N . GLY A 1 155 ? -1.042 2.600 -0.113 1.00 97.88 155 GLY A N 1
ATOM 1239 C CA . GLY A 1 155 ? 0.365 2.553 -0.452 1.00 97.88 155 GLY A CA 1
ATOM 1240 C C . GLY A 1 155 ? 0.816 1.168 -0.855 1.00 97.88 155 GLY A C 1
ATOM 1241 O O . GLY A 1 155 ? 0.064 0.199 -0.792 1.00 97.88 155 GLY A O 1
ATOM 1242 N N . THR A 1 156 ? 2.073 1.099 -1.267 1.00 98.31 156 THR A N 1
ATOM 1243 C CA . THR A 1 156 ? 2.721 -0.135 -1.707 1.00 98.31 156 THR A CA 1
ATOM 1244 C C . THR A 1 156 ? 3.681 -0.657 -0.648 1.00 98.31 156 THR A C 1
ATOM 1246 O O . THR A 1 156 ? 4.216 0.112 0.139 1.00 98.31 156 THR A O 1
ATOM 1249 N N . ILE A 1 157 ? 3.976 -1.946 -0.672 1.00 98.69 157 ILE A N 1
ATOM 1250 C CA . ILE A 1 157 ? 5.133 -2.602 -0.078 1.00 98.69 157 ILE A CA 1
ATOM 1251 C C . ILE A 1 157 ? 5.726 -3.432 -1.219 1.00 98.69 157 ILE A C 1
ATOM 1253 O O . ILE A 1 157 ? 5.130 -4.411 -1.672 1.00 98.69 157 ILE A O 1
ATOM 1257 N N . LEU A 1 158 ? 6.862 -2.982 -1.745 1.00 98.50 158 LEU A N 1
ATOM 1258 C CA . LEU A 1 158 ? 7.545 -3.607 -2.874 1.00 98.50 158 LEU A CA 1
ATOM 1259 C C . LEU A 1 158 ? 8.174 -4.911 -2.381 1.00 98.50 158 LEU A C 1
ATOM 1261 O O . LEU A 1 158 ? 9.176 -4.862 -1.675 1.00 98.50 158 LEU A O 1
ATOM 1265 N N . LEU A 1 159 ? 7.596 -6.068 -2.704 1.00 98.62 159 LEU A N 1
ATOM 1266 C CA . LEU A 1 159 ? 8.154 -7.364 -2.301 1.00 98.62 159 LEU A CA 1
ATOM 1267 C C . LEU A 1 159 ? 9.391 -7.664 -3.151 1.00 98.62 159 LEU A C 1
ATOM 1269 O O . LEU A 1 159 ? 10.478 -7.893 -2.620 1.00 98.62 159 LEU A O 1
ATOM 1273 N N . ARG A 1 160 ? 9.230 -7.549 -4.473 1.00 98.25 160 ARG A N 1
ATOM 1274 C CA . ARG A 1 160 ? 10.300 -7.533 -5.481 1.00 98.25 160 ARG A CA 1
ATOM 1275 C C . ARG A 1 160 ? 10.061 -6.373 -6.443 1.00 98.25 160 ARG A C 1
ATOM 1277 O O . ARG A 1 160 ? 8.970 -5.810 -6.481 1.00 98.25 160 ARG A O 1
ATOM 1284 N N . VAL A 1 161 ? 11.092 -5.985 -7.190 1.00 96.44 161 VAL A N 1
ATOM 1285 C CA . VAL A 1 161 ? 11.016 -4.847 -8.115 1.00 96.44 161 VAL A CA 1
ATOM 1286 C C . VAL A 1 161 ? 11.455 -5.272 -9.507 1.00 96.44 161 VAL A C 1
ATOM 1288 O O . VAL A 1 161 ? 12.612 -5.635 -9.710 1.00 96.44 161 VAL A O 1
ATOM 1291 N N . ASP A 1 162 ? 10.551 -5.153 -10.478 1.00 94.69 162 ASP A N 1
ATOM 1292 C CA . ASP A 1 162 ? 10.899 -5.205 -11.896 1.00 94.69 162 ASP A CA 1
ATOM 1293 C C . ASP A 1 162 ? 11.376 -3.819 -12.360 1.00 94.69 162 ASP A C 1
ATOM 1295 O O . ASP A 1 162 ? 10.604 -2.958 -12.793 1.00 94.69 162 ASP A O 1
ATOM 1299 N N . TYR A 1 163 ? 12.683 -3.583 -12.228 1.00 91.44 163 TYR A N 1
ATOM 1300 C CA . TYR A 1 163 ? 13.299 -2.322 -12.644 1.00 91.44 163 TYR A CA 1
ATOM 1301 C C . TYR A 1 163 ? 13.135 -2.066 -14.148 1.00 91.44 163 TYR A C 1
ATOM 1303 O O . TYR A 1 163 ? 12.965 -0.917 -14.552 1.00 91.44 163 TYR A O 1
ATOM 1311 N N . ALA A 1 164 ? 13.147 -3.121 -14.970 1.00 90.56 164 ALA A N 1
ATOM 1312 C CA . ALA A 1 164 ? 13.018 -2.994 -16.416 1.00 90.56 164 ALA A CA 1
ATOM 1313 C C . ALA A 1 164 ? 11.602 -2.557 -16.809 1.00 90.56 164 ALA A C 1
ATOM 1315 O O . ALA A 1 164 ? 11.453 -1.707 -17.684 1.00 90.56 164 ALA A O 1
ATOM 1316 N N . ALA A 1 165 ? 10.571 -3.079 -16.140 1.00 92.31 165 ALA A N 1
ATOM 1317 C CA . ALA A 1 165 ? 9.195 -2.626 -16.328 1.00 92.31 165 ALA A CA 1
ATOM 1318 C C . ALA A 1 165 ? 9.021 -1.153 -15.934 1.00 92.31 165 ALA A C 1
ATOM 1320 O O . ALA A 1 165 ? 8.438 -0.380 -16.694 1.00 92.31 165 ALA A O 1
ATOM 1321 N N . ILE A 1 166 ? 9.571 -0.738 -14.787 1.00 90.88 166 ILE A N 1
ATOM 1322 C CA . ILE A 1 166 ? 9.529 0.665 -14.346 1.00 90.88 166 ILE A CA 1
ATOM 1323 C C . ILE A 1 166 ? 10.155 1.580 -15.406 1.00 90.88 166 ILE A C 1
ATOM 1325 O O . ILE A 1 166 ? 9.504 2.530 -15.842 1.00 90.88 166 ILE A O 1
ATOM 1329 N N . ASP A 1 167 ? 11.376 1.264 -15.847 1.00 87.31 167 ASP A N 1
ATOM 1330 C CA . ASP A 1 167 ? 12.110 2.065 -16.831 1.00 87.31 167 ASP A CA 1
ATOM 1331 C C . ASP A 1 167 ? 11.432 2.079 -18.209 1.00 87.31 167 ASP A C 1
ATOM 1333 O O . ASP A 1 167 ? 11.531 3.065 -18.942 1.00 87.31 167 ASP A O 1
ATOM 1337 N N . ARG A 1 168 ? 10.733 0.994 -18.561 1.00 90.44 168 ARG A N 1
ATOM 1338 C CA . ARG A 1 168 ? 10.013 0.858 -19.830 1.00 90.44 168 ARG A CA 1
ATOM 1339 C C . ARG A 1 168 ? 8.699 1.632 -19.855 1.00 90.44 168 ARG A C 1
ATOM 1341 O O . ARG A 1 168 ? 8.357 2.179 -20.898 1.00 90.44 168 ARG A O 1
ATOM 1348 N N . PHE A 1 169 ? 7.940 1.638 -18.760 1.00 92.75 169 PHE A N 1
ATOM 1349 C CA . PHE A 1 169 ? 6.560 2.136 -18.768 1.00 92.75 169 PHE A CA 1
ATOM 1350 C C . PHE A 1 169 ? 6.406 3.556 -18.213 1.00 92.75 169 PHE A C 1
ATOM 1352 O O . PHE A 1 169 ? 5.451 4.245 -18.578 1.00 92.75 169 PHE A O 1
ATOM 1359 N N . LEU A 1 170 ? 7.323 4.028 -17.359 1.00 90.25 170 LEU A N 1
ATOM 1360 C CA . LEU A 1 170 ? 7.245 5.363 -16.760 1.00 90.25 170 LEU A CA 1
ATOM 1361 C C . LEU A 1 170 ? 8.211 6.354 -17.426 1.00 90.25 170 LEU A C 1
ATOM 1363 O O . LEU A 1 170 ? 9.431 6.211 -17.387 1.00 90.25 170 LEU A 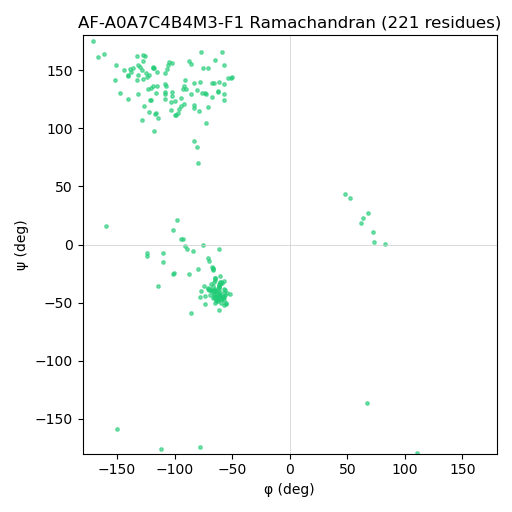O 1
ATOM 1367 N N . LYS A 1 171 ? 7.676 7.466 -17.944 1.00 85.50 171 LYS A N 1
ATOM 1368 C CA . LYS A 1 171 ? 8.466 8.528 -18.603 1.00 85.50 171 LYS A CA 1
ATOM 1369 C C . LYS A 1 171 ? 9.409 9.270 -17.657 1.00 85.50 171 LYS A C 1
ATOM 1371 O O . LYS A 1 171 ? 10.376 9.895 -18.102 1.00 85.50 171 LYS A O 1
ATOM 1376 N N . ILE A 1 172 ? 9.156 9.213 -16.347 1.00 73.50 172 ILE A N 1
ATOM 1377 C CA . ILE A 1 172 ? 10.048 9.811 -15.347 1.00 73.50 172 ILE A CA 1
ATOM 1378 C C . ILE A 1 172 ? 11.451 9.200 -15.409 1.00 73.50 172 ILE A C 1
ATOM 1380 O O . ILE A 1 172 ? 12.426 9.924 -15.216 1.00 73.50 172 ILE A O 1
ATOM 1384 N N . SER A 1 173 ? 11.565 7.919 -15.762 1.00 64.56 173 SER A N 1
ATOM 1385 C CA . SER A 1 173 ? 12.839 7.219 -15.914 1.00 64.56 173 SER A CA 1
ATOM 1386 C C . SER A 1 173 ? 13.691 7.873 -17.002 1.00 64.56 173 SER A C 1
ATOM 1388 O O . SER A 1 173 ? 14.865 8.170 -16.779 1.00 64.56 173 SER A O 1
ATOM 1390 N N . ARG A 1 174 ? 13.076 8.241 -18.136 1.00 65.75 174 ARG A N 1
ATOM 1391 C CA . ARG A 1 174 ? 13.739 8.984 -19.219 1.00 65.75 174 ARG A CA 1
ATOM 1392 C C . ARG A 1 174 ? 14.196 10.374 -18.768 1.00 65.75 174 ARG A C 1
ATOM 1394 O O . ARG A 1 174 ? 15.364 10.712 -18.935 1.00 65.75 174 ARG A O 1
ATOM 1401 N N . LYS A 1 175 ? 13.316 11.138 -18.106 1.00 65.19 175 LYS A N 1
ATOM 1402 C CA . LYS A 1 175 ? 13.631 12.487 -17.586 1.00 65.19 175 LYS A CA 1
ATOM 1403 C C . LYS A 1 175 ? 14.771 12.480 -16.557 1.00 65.19 175 LYS A C 1
ATOM 1405 O O . LYS A 1 175 ? 15.503 13.462 -16.450 1.00 65.19 175 LYS A O 1
ATOM 1410 N N . LEU A 1 176 ? 14.905 11.416 -15.762 1.00 64.62 176 LEU A N 1
ATOM 1411 C CA . LEU A 1 176 ? 15.995 11.262 -14.791 1.00 64.62 176 LEU A CA 1
ATOM 1412 C C . LEU A 1 176 ? 17.320 10.933 -15.485 1.00 64.62 176 LEU A C 1
ATOM 1414 O O . LEU A 1 176 ? 18.329 11.566 -15.173 1.00 64.62 176 LEU A O 1
ATOM 1418 N N . MET A 1 177 ? 17.303 10.021 -16.464 1.00 63.34 177 MET A N 1
ATOM 1419 C CA . MET A 1 177 ? 18.482 9.695 -17.275 1.00 63.34 177 MET A CA 1
ATOM 1420 C C . MET A 1 177 ? 19.003 10.915 -18.047 1.00 63.34 177 MET A C 1
ATOM 1422 O O . MET A 1 177 ? 20.200 11.189 -18.020 1.00 63.34 177 MET A O 1
ATOM 1426 N N . GLU A 1 178 ? 18.114 11.702 -18.662 1.00 63.09 178 GLU A N 1
ATOM 1427 C CA . GLU A 1 178 ? 18.459 12.945 -19.376 1.00 63.09 178 GLU A CA 1
ATOM 1428 C C . GLU A 1 178 ? 19.120 13.997 -18.470 1.00 63.09 178 GLU A C 1
ATOM 1430 O O . GLU A 1 178 ? 19.914 14.813 -18.933 1.00 63.09 178 GLU A O 1
ATOM 1435 N N . LYS A 1 179 ? 18.820 13.970 -17.166 1.00 60.25 179 LYS A N 1
ATOM 1436 C CA . LYS A 1 179 ? 19.391 14.878 -16.160 1.00 60.25 179 LYS A CA 1
ATOM 1437 C C . LYS A 1 179 ? 20.643 14.325 -15.470 1.00 60.25 179 LYS A C 1
ATOM 1439 O O . LYS A 1 179 ? 21.126 14.953 -14.531 1.00 60.25 179 LYS A O 1
ATOM 1444 N N . GLY A 1 180 ? 21.155 13.164 -15.892 1.00 56.78 180 GLY A N 1
ATOM 1445 C CA . GLY A 1 180 ? 22.299 12.505 -15.251 1.00 56.78 180 GLY A CA 1
ATOM 1446 C C . GLY A 1 180 ? 22.026 12.075 -13.804 1.00 56.78 180 GLY A C 1
ATOM 1447 O O . GLY A 1 180 ? 22.957 11.966 -13.008 1.00 56.78 180 GLY A O 1
ATOM 1448 N N . LEU A 1 181 ? 20.751 11.887 -13.444 1.00 58.47 181 LEU A N 1
ATOM 1449 C CA . LEU A 1 181 ? 20.323 11.475 -12.109 1.00 58.47 181 LEU A CA 1
ATOM 1450 C C . LEU A 1 181 ? 20.307 9.944 -11.986 1.00 58.47 181 LEU A C 1
ATOM 1452 O O . LEU A 1 181 ? 20.215 9.221 -12.976 1.00 58.47 181 LEU A O 1
ATOM 1456 N N . GLN A 1 182 ? 20.391 9.476 -10.740 1.00 58.16 182 GLN A N 1
ATOM 1457 C CA . GLN A 1 182 ? 20.465 8.065 -10.347 1.00 58.16 182 GLN A CA 1
ATOM 1458 C C . GLN A 1 182 ? 19.382 7.172 -10.983 1.00 58.16 182 GLN A C 1
ATOM 1460 O O . GLN A 1 182 ? 18.225 7.586 -11.132 1.00 58.16 182 GLN A O 1
ATOM 1465 N N . LYS A 1 183 ? 19.745 5.921 -11.303 1.00 62.06 183 LYS A N 1
ATOM 1466 C CA . LYS A 1 183 ? 18.830 4.904 -11.862 1.00 62.06 183 LYS A CA 1
ATOM 1467 C C . LYS A 1 183 ? 17.739 4.531 -10.850 1.00 62.06 183 LYS A C 1
ATOM 1469 O O . LYS A 1 183 ? 17.919 4.673 -9.642 1.00 62.06 183 LYS A O 1
ATOM 1474 N N . HIS A 1 184 ? 16.608 3.977 -11.297 1.00 65.69 184 HIS A N 1
ATOM 1475 C CA . HIS A 1 184 ? 15.575 3.486 -10.367 1.00 65.69 184 HIS A CA 1
ATOM 1476 C C . HIS A 1 184 ? 16.102 2.402 -9.416 1.00 65.69 184 HIS A C 1
ATOM 1478 O O . HIS A 1 184 ? 15.745 2.399 -8.236 1.00 65.69 184 HIS A O 1
ATOM 1484 N N . SER A 1 185 ? 17.037 1.572 -9.885 1.00 62.91 185 SER A N 1
ATOM 1485 C CA . SER A 1 185 ? 17.797 0.614 -9.072 1.00 62.91 185 SER A CA 1
ATOM 1486 C C . SER A 1 185 ? 18.663 1.246 -7.979 1.00 62.91 185 SER A C 1
ATOM 1488 O O . SER A 1 185 ? 19.300 0.531 -7.224 1.00 62.91 185 SER A O 1
ATOM 1490 N N . GLU A 1 186 ? 18.744 2.566 -7.885 1.00 70.81 186 GLU A N 1
ATOM 1491 C CA . GLU A 1 186 ? 19.445 3.275 -6.811 1.00 70.81 186 GLU A CA 1
ATOM 1492 C C . GLU A 1 186 ? 18.450 3.985 -5.879 1.00 70.81 186 GLU A C 1
ATOM 1494 O O . GLU A 1 186 ? 18.832 4.471 -4.821 1.00 70.81 186 GLU A O 1
ATOM 1499 N N . ARG A 1 187 ? 17.154 4.006 -6.234 1.00 84.56 187 ARG A N 1
ATOM 1500 C CA . ARG A 1 187 ? 16.098 4.741 -5.520 1.00 84.56 187 ARG A CA 1
ATOM 1501 C C . ARG A 1 187 ? 15.048 3.853 -4.868 1.00 84.56 187 ARG A C 1
ATOM 1503 O O . ARG A 1 187 ? 14.552 4.211 -3.804 1.00 84.56 187 ARG A O 1
ATOM 1510 N N . VAL A 1 188 ? 14.687 2.735 -5.495 1.00 92.44 188 VAL A N 1
ATOM 1511 C CA . VAL A 1 188 ? 13.709 1.761 -4.975 1.00 92.44 188 VAL A CA 1
ATOM 1512 C C . VAL A 1 188 ? 14.371 0.406 -4.775 1.00 92.44 188 VAL A C 1
ATOM 1514 O O . VAL A 1 188 ? 15.340 0.118 -5.468 1.00 92.44 188 VAL A O 1
ATOM 1517 N N . ILE A 1 189 ? 13.894 -0.407 -3.837 1.00 96.19 189 ILE A N 1
ATOM 1518 C CA . ILE A 1 189 ? 14.396 -1.762 -3.568 1.00 96.19 189 ILE A CA 1
ATOM 1519 C C . ILE A 1 189 ? 13.233 -2.681 -3.176 1.00 96.19 189 ILE A C 1
ATOM 1521 O O . ILE A 1 189 ? 12.236 -2.212 -2.628 1.00 96.19 189 ILE A O 1
ATOM 1525 N N . GLY A 1 190 ? 13.349 -3.974 -3.484 1.00 97.88 190 GLY A N 1
ATOM 1526 C CA . GLY A 1 190 ? 12.415 -4.989 -3.003 1.00 97.88 190 GLY A CA 1
ATOM 1527 C C . GLY A 1 190 ? 12.715 -5.363 -1.555 1.00 97.88 190 GLY A C 1
ATOM 1528 O O . GLY A 1 190 ? 13.872 -5.504 -1.168 1.00 97.88 190 GLY A O 1
ATOM 1529 N N . LEU A 1 191 ? 11.676 -5.547 -0.751 1.00 98.25 191 LEU A N 1
ATOM 1530 C CA . LEU A 1 191 ? 11.771 -5.988 0.635 1.00 98.25 191 LEU A CA 1
ATOM 1531 C C . LEU A 1 191 ? 12.526 -7.323 0.745 1.00 98.25 191 LEU A C 1
ATOM 1533 O O . LEU A 1 191 ? 13.362 -7.506 1.628 1.00 98.25 191 LEU A O 1
ATOM 1537 N N . PHE A 1 192 ? 12.276 -8.230 -0.201 1.00 98.50 192 PHE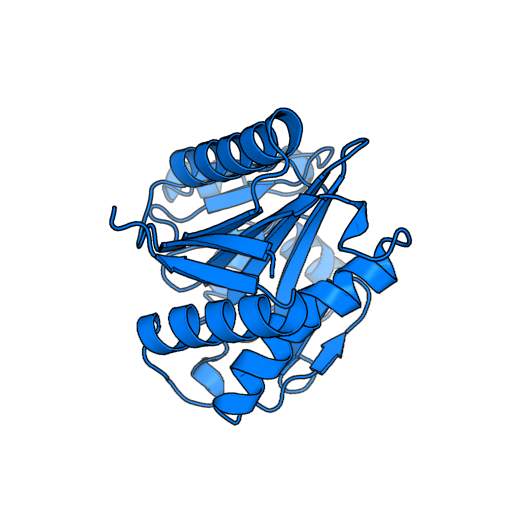 A N 1
ATOM 1538 C CA . PHE A 1 192 ? 12.851 -9.573 -0.219 1.00 98.50 192 PHE A CA 1
ATOM 1539 C C . PHE A 1 192 ? 14.321 -9.634 -0.651 1.00 98.50 192 PHE A C 1
ATOM 1541 O O . PHE A 1 192 ? 14.913 -10.707 -0.610 1.00 98.50 192 PHE A O 1
ATOM 1548 N N . GLU A 1 193 ? 14.942 -8.497 -0.980 1.00 97.69 193 GLU A N 1
ATOM 1549 C CA . GLU A 1 193 ? 16.403 -8.397 -1.120 1.00 97.69 193 GLU A CA 1
ATOM 1550 C C . GLU A 1 193 ? 17.130 -8.598 0.224 1.00 97.69 193 GLU A C 1
ATOM 1552 O O . GLU A 1 193 ? 18.311 -8.935 0.241 1.00 97.69 193 GLU A O 1
ATOM 1557 N N . HIS A 1 194 ? 16.447 -8.387 1.359 1.00 98.12 194 HIS A N 1
ATOM 1558 C CA . HIS A 1 194 ? 16.999 -8.681 2.684 1.00 98.12 194 HIS A CA 1
ATOM 1559 C C . HIS A 1 194 ? 16.767 -10.147 3.078 1.00 98.12 194 HIS A C 1
ATOM 1561 O O . HIS A 1 194 ? 17.720 -10.881 3.323 1.00 98.12 194 HIS A O 1
ATOM 1567 N N . HIS A 1 195 ? 15.505 -10.573 3.128 1.00 98.25 195 HIS A N 1
ATOM 1568 C CA . HIS A 1 195 ? 15.080 -11.971 3.238 1.00 98.25 195 HIS A CA 1
ATOM 1569 C C . HIS A 1 195 ? 13.582 -12.079 2.921 1.00 98.25 195 HIS A C 1
ATOM 1571 O O . HIS A 1 195 ? 12.859 -11.083 2.974 1.00 98.25 195 HIS A O 1
ATOM 1577 N N . GLU A 1 196 ? 13.104 -13.281 2.608 1.00 98.31 196 GLU A N 1
ATOM 1578 C CA . GLU A 1 196 ? 11.694 -13.541 2.297 1.00 98.31 196 GLU A CA 1
ATOM 1579 C C . GLU A 1 196 ? 10.883 -13.917 3.538 1.00 98.31 196 GLU A C 1
ATOM 1581 O O . GLU A 1 196 ? 11.343 -14.680 4.388 1.00 98.31 196 GLU A O 1
ATOM 1586 N N . VAL A 1 197 ? 9.643 -13.428 3.597 1.00 98.12 197 VAL A N 1
ATOM 1587 C CA . VAL A 1 197 ? 8.628 -13.856 4.568 1.00 98.12 197 VAL A CA 1
ATOM 1588 C C . VAL A 1 197 ? 7.323 -14.193 3.840 1.00 98.12 197 VAL A C 1
ATOM 1590 O O . VAL A 1 197 ? 7.055 -13.615 2.783 1.00 98.12 197 VAL A O 1
ATOM 1593 N N . PRO A 1 198 ? 6.477 -15.093 4.379 1.00 98.31 198 PRO A N 1
ATOM 1594 C CA . PRO A 1 198 ? 5.160 -15.350 3.802 1.00 98.31 198 PRO A CA 1
ATOM 1595 C C . PRO A 1 198 ? 4.324 -14.066 3.730 1.00 98.31 198 PRO A C 1
ATOM 1597 O O . PRO A 1 198 ? 4.183 -13.353 4.727 1.00 98.31 198 PRO A O 1
ATOM 1600 N N . VAL A 1 199 ? 3.747 -13.774 2.561 1.00 97.94 199 VAL A N 1
ATOM 1601 C CA . VAL A 1 199 ? 2.965 -12.544 2.335 1.00 97.94 199 VAL A CA 1
ATOM 1602 C C . VAL A 1 199 ? 1.755 -12.490 3.268 1.00 97.94 199 VAL A C 1
ATOM 1604 O O . VAL A 1 199 ? 1.424 -11.432 3.791 1.00 97.94 199 VAL A O 1
ATOM 1607 N N . GLU A 1 200 ? 1.147 -13.636 3.556 1.00 97.56 200 GLU A N 1
ATOM 1608 C CA . GLU A 1 200 ? 0.012 -13.770 4.467 1.00 97.56 200 GLU A CA 1
ATOM 1609 C C . GLU A 1 200 ? 0.403 -13.398 5.907 1.00 97.56 200 GLU A C 1
ATOM 1611 O O . GLU A 1 200 ? -0.360 -12.747 6.625 1.00 97.56 200 GLU A O 1
ATOM 1616 N N . ALA A 1 201 ? 1.620 -13.764 6.330 1.00 98.44 201 ALA A N 1
ATOM 1617 C CA . ALA A 1 201 ? 2.150 -13.376 7.635 1.00 98.44 201 ALA A CA 1
ATOM 1618 C C . ALA A 1 201 ? 2.414 -11.865 7.694 1.00 98.44 201 ALA A C 1
ATOM 1620 O O . ALA A 1 201 ? 2.093 -11.227 8.699 1.00 98.44 201 ALA A O 1
ATOM 1621 N N . LEU A 1 202 ? 2.934 -11.287 6.606 1.00 98.44 202 LEU A N 1
ATOM 1622 C CA . LEU A 1 202 ? 3.142 -9.847 6.486 1.00 98.44 202 LEU A CA 1
ATOM 1623 C C . LEU A 1 202 ? 1.814 -9.075 6.555 1.00 98.44 202 LEU A C 1
ATOM 1625 O O . LEU A 1 202 ? 1.696 -8.148 7.354 1.00 98.44 202 LEU A O 1
ATOM 1629 N N . VAL A 1 203 ? 0.799 -9.490 5.791 1.00 98.69 203 VAL A N 1
ATOM 1630 C CA . VAL A 1 203 ? -0.559 -8.914 5.811 1.00 98.69 203 VAL A CA 1
ATOM 1631 C C . VAL A 1 203 ? -1.146 -8.942 7.220 1.00 98.69 203 VAL A C 1
ATOM 1633 O O . VAL A 1 203 ? -1.591 -7.911 7.733 1.00 98.69 203 VAL A O 1
ATOM 1636 N N . LYS A 1 204 ? -1.093 -10.101 7.886 1.00 98.62 204 LYS A N 1
ATOM 1637 C CA . LYS A 1 204 ? -1.599 -10.249 9.253 1.00 98.62 204 LYS A CA 1
ATOM 1638 C C . LYS A 1 204 ? -0.892 -9.302 10.220 1.00 98.62 204 LYS A C 1
ATOM 1640 O O . LYS A 1 204 ? -1.557 -8.613 10.991 1.00 98.62 204 LYS A O 1
ATOM 1645 N N . LYS A 1 205 ? 0.438 -9.232 10.156 1.00 98.81 205 LYS A N 1
ATOM 1646 C CA . LYS A 1 205 ? 1.225 -8.384 11.052 1.00 98.81 205 LYS A CA 1
ATOM 1647 C C . LYS A 1 205 ? 0.970 -6.896 10.811 1.00 98.81 205 LYS A C 1
ATOM 1649 O O . LYS A 1 205 ? 0.824 -6.146 11.769 1.00 98.81 205 LYS A O 1
ATOM 1654 N N . VAL A 1 206 ? 0.845 -6.465 9.555 1.00 98.81 206 VAL A N 1
ATOM 1655 C CA . VAL A 1 206 ? 0.471 -5.079 9.235 1.00 98.81 206 VAL A CA 1
ATOM 1656 C C . VAL A 1 206 ? -0.910 -4.740 9.802 1.00 98.81 206 VAL A C 1
ATOM 1658 O O . VAL A 1 206 ? -1.079 -3.682 10.408 1.00 98.81 206 VAL A O 1
ATOM 1661 N N . ALA A 1 207 ? -1.889 -5.637 9.666 1.00 98.81 207 ALA A N 1
ATOM 1662 C CA . ALA A 1 207 ? -3.212 -5.437 10.249 1.00 98.81 207 ALA A CA 1
ATOM 1663 C C . ALA A 1 207 ? -3.161 -5.329 11.783 1.00 98.81 207 ALA A C 1
ATOM 1665 O O . ALA A 1 207 ? -3.799 -4.444 12.352 1.00 98.81 207 ALA A O 1
ATOM 1666 N N . GLU A 1 208 ? -2.382 -6.184 12.454 1.00 98.75 208 GLU A N 1
ATOM 1667 C CA . GLU A 1 208 ? -2.162 -6.130 13.908 1.00 98.75 208 GLU A CA 1
ATOM 1668 C C . GLU A 1 208 ? -1.591 -4.782 14.357 1.00 98.75 208 GLU A C 1
ATOM 1670 O O . GLU A 1 208 ? -2.097 -4.199 15.315 1.00 98.75 208 GLU A O 1
ATOM 1675 N N . GLU A 1 209 ? -0.593 -4.251 13.647 1.00 98.81 209 GLU A N 1
ATOM 1676 C CA . GLU A 1 209 ? -0.004 -2.947 13.964 1.00 98.81 209 GLU A CA 1
ATOM 1677 C C . GLU A 1 209 ? -0.983 -1.788 13.734 1.00 98.81 209 GLU A C 1
ATOM 1679 O O . GLU A 1 209 ? -1.020 -0.858 14.537 1.00 98.81 209 GLU A O 1
ATOM 1684 N N . PHE A 1 210 ? -1.847 -1.851 12.712 1.00 98.69 210 PHE A N 1
ATOM 1685 C CA . PHE A 1 210 ? -2.951 -0.890 12.576 1.00 98.69 210 PHE A CA 1
ATOM 1686 C C . PHE A 1 210 ? -3.962 -1.006 13.723 1.00 98.69 210 PHE A C 1
ATOM 1688 O O . PHE A 1 210 ? -4.434 0.013 14.228 1.00 98.69 210 PHE A O 1
ATOM 1695 N N . GLY A 1 211 ? -4.274 -2.229 14.163 1.00 98.50 211 GLY A N 1
ATOM 1696 C CA . GLY A 1 211 ? -5.122 -2.478 15.328 1.00 98.50 211 GLY A CA 1
ATOM 1697 C C . GLY A 1 211 ? -4.557 -1.850 16.600 1.00 98.50 211 GLY A C 1
ATOM 1698 O O . GLY A 1 211 ? -5.276 -1.154 17.315 1.00 98.50 211 GLY A O 1
ATOM 1699 N N . GLN A 1 212 ? -3.258 -2.020 16.849 1.00 98.31 212 GLN A N 1
ATOM 1700 C CA . GLN A 1 212 ? -2.572 -1.403 17.985 1.00 98.31 212 GLN A CA 1
ATOM 1701 C C . GLN A 1 212 ? -2.541 0.125 17.871 1.00 98.31 212 GLN A C 1
ATOM 1703 O O . GLN A 1 212 ?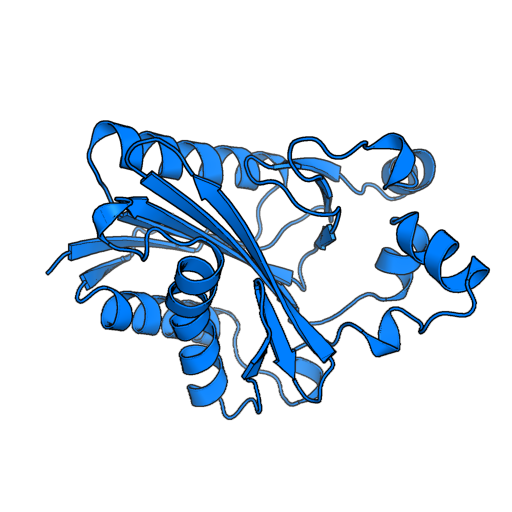 -2.968 0.811 18.801 1.00 98.31 212 GLN A O 1
ATOM 1708 N N . LEU A 1 213 ? -2.110 0.653 16.719 1.00 98.38 213 LEU A N 1
ATOM 1709 C CA . LEU A 1 213 ? -2.009 2.091 16.451 1.00 98.38 213 LEU A CA 1
ATOM 1710 C C . LEU A 1 213 ? -3.340 2.813 16.696 1.00 98.38 213 LEU A C 1
ATOM 1712 O O . LEU A 1 213 ? -3.371 3.897 17.274 1.00 98.38 213 LEU A O 1
ATOM 1716 N N . LEU A 1 214 ? -4.444 2.198 16.269 1.00 97.75 214 LEU A N 1
ATOM 1717 C CA . LEU A 1 214 ? -5.784 2.767 16.372 1.00 97.75 214 LEU A CA 1
ATOM 1718 C C . LEU A 1 214 ? -6.536 2.317 17.628 1.00 97.75 214 LEU A C 1
ATOM 1720 O O . LEU A 1 214 ? -7.711 2.643 17.760 1.00 97.75 214 LEU A O 1
ATOM 1724 N N . SER A 1 215 ? -5.917 1.565 18.547 1.00 97.06 215 SER A N 1
ATOM 1725 C CA . SER A 1 215 ? -6.609 0.990 19.717 1.00 97.06 215 SER A CA 1
ATOM 1726 C C . SER A 1 215 ? -7.925 0.282 19.330 1.00 97.06 215 SER A C 1
ATOM 1728 O O . SER A 1 215 ? -8.989 0.482 19.940 1.00 97.06 215 SER A O 1
ATOM 1730 N N . GLY A 1 216 ? -7.866 -0.494 18.246 1.00 95.62 216 GLY A N 1
ATOM 1731 C CA . GLY A 1 216 ? -8.998 -1.131 17.588 1.00 95.62 216 GLY A CA 1
ATOM 1732 C C . GLY A 1 216 ? -8.912 -2.655 17.565 1.00 95.62 216 GLY A C 1
ATOM 1733 O O . GLY A 1 216 ? -7.836 -3.247 17.591 1.00 95.62 216 GLY A O 1
ATOM 1734 N N . SER A 1 217 ? -10.075 -3.298 17.511 1.00 98.00 217 SER A N 1
ATOM 1735 C CA . SER A 1 217 ? -10.212 -4.742 17.330 1.00 98.00 217 SER A CA 1
ATOM 1736 C C . SER A 1 217 ? -10.371 -5.067 15.846 1.00 98.00 217 SER A C 1
ATOM 1738 O O . SER A 1 217 ? -11.154 -4.418 15.147 1.00 98.00 217 SER A O 1
ATOM 1740 N N . LEU A 1 218 ? -9.633 -6.074 15.375 1.00 98.25 218 LEU A N 1
ATOM 1741 C CA . LEU A 1 218 ? -9.661 -6.515 13.982 1.00 98.25 218 LEU A CA 1
ATOM 1742 C C . LEU A 1 218 ? -10.797 -7.511 13.748 1.00 98.25 218 LEU A C 1
ATOM 1744 O O . LEU A 1 218 ? -10.899 -8.518 14.448 1.00 98.25 218 LEU A O 1
ATOM 1748 N N . TYR A 1 219 ? -11.599 -7.256 12.721 1.00 97.81 219 TYR A N 1
ATOM 1749 C CA . TYR A 1 219 ? -12.656 -8.139 12.245 1.00 97.81 219 TYR A CA 1
ATOM 1750 C C . TYR A 1 219 ? -12.323 -8.558 10.820 1.00 97.81 219 TYR A C 1
ATOM 1752 O O . TYR A 1 219 ? -12.565 -7.815 9.870 1.00 97.81 219 TYR A O 1
ATOM 1760 N N . TRP A 1 220 ? -11.729 -9.740 10.679 1.00 97.06 220 TRP A N 1
ATOM 1761 C CA . TRP A 1 220 ? -11.414 -10.310 9.375 1.00 97.06 220 TRP A CA 1
ATOM 1762 C C . TRP A 1 220 ? -12.703 -10.738 8.679 1.00 97.06 220 TRP A C 1
ATOM 1764 O O . TRP A 1 220 ? -13.442 -11.583 9.186 1.00 97.06 220 TRP A O 1
ATOM 1774 N N . VAL A 1 221 ? -12.977 -10.130 7.530 1.00 90.88 221 VAL A N 1
ATOM 1775 C CA . VAL A 1 221 ? -14.121 -10.464 6.687 1.00 90.88 221 VAL A CA 1
ATOM 1776 C C . VAL A 1 221 ? -13.600 -11.366 5.578 1.00 90.88 221 VAL A C 1
ATOM 1778 O O . VAL A 1 221 ? -12.816 -10.923 4.737 1.00 90.88 221 VAL A O 1
ATOM 1781 N N . ASN A 1 222 ? -13.996 -12.640 5.600 1.00 68.75 222 ASN A N 1
ATOM 1782 C CA . ASN A 1 222 ? -13.629 -13.567 4.533 1.00 68.75 222 ASN A CA 1
ATOM 1783 C C . ASN A 1 222 ? -14.200 -13.070 3.190 1.00 68.75 222 ASN A C 1
ATOM 1785 O O . ASN A 1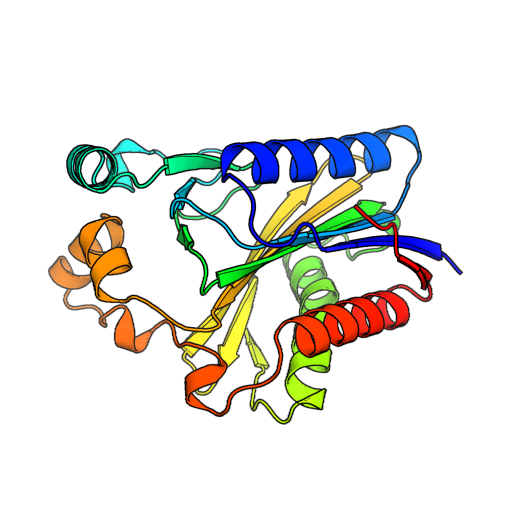 222 ? -15.321 -12.547 3.183 1.00 68.75 222 ASN A O 1
ATOM 1789 N N . PRO A 1 223 ? -13.442 -13.188 2.086 1.00 54.69 223 PRO A N 1
ATOM 1790 C CA . PRO A 1 223 ? -13.944 -12.895 0.748 1.00 54.69 223 PRO A CA 1
ATOM 1791 C C . PRO A 1 223 ? -15.101 -13.813 0.338 1.00 54.69 223 PRO A C 1
ATOM 1793 O O . PRO A 1 223 ? -15.149 -14.977 0.804 1.00 54.69 223 PRO A O 1
#

pLDDT: mean 94.03, std 9.46, range [54.69, 98.88]

Sequence (223 aa):
MHQIFVRDLGIIHPHVSVEEDRKILEKCIVSGEINLHFYRRHPPAISIGHGENTEESVELDECEKAGVVIIQRESAGSAIYTDRDTLEYAIALPQHLVPFNREESYAFLCSAIVNALRAFEYPVEFKPVNDIQMWGRKISGSAQKRTRNCVLQHGTILLRVDYAAIDRFLKISRKLMEKGLQKHSERVIGLFEHHEVPVEALVKKVAEEFGQLLSGSLYWVNP

Radius of gyration: 16.74 Å; Cα contacts (8 Å, |Δi|>4): 468; chains: 1; bounding box: 44×33×48 Å

Foldseek 3Di:
DAEEEEEEPEEDAPVVVQVVLVVQQVCCVVPQHKYKYKYAYPPKEKEAEDPDDDVQWWPVVLCVVVVYYYYYHLFGDGIDIGHNQKMKMKIKGWPVLADPDQQRRLVLLCVLLVVLLVVVVQPWDDDPRHFIDGPQATQKGKTWDDDPTMIMIMMIGRQADPLVCCCRITCVQVVCVVVVHDRNVVHHGHSCVVHDDPVVSSSVSSVVSVCVSSVYDYDYDYD

Solvent-accessible surface area (backbone atoms only — not comparable to full-atom values): 11542 Å² total; per-residue (Å²): 117,44,68,32,41,32,34,70,64,50,74,34,45,54,71,56,55,50,51,51,56,48,50,35,40,51,44,13,66,76,72,50,44,28,32,39,39,34,37,23,27,46,58,34,27,39,43,33,15,46,92,53,60,60,80,75,41,35,36,61,71,57,25,59,77,69,57,37,43,80,44,75,40,87,22,47,57,75,70,44,77,43,25,78,43,25,45,32,41,36,37,14,32,38,39,91,82,43,57,84,52,66,52,57,26,33,54,58,61,49,44,21,51,48,52,32,42,42,74,70,71,43,76,61,46,81,39,85,65,43,33,30,25,44,90,86,14,34,30,26,47,49,37,57,31,74,59,98,58,24,32,33,41,34,34,44,39,27,42,48,71,64,59,66,58,44,55,64,38,31,39,59,47,54,59,31,54,78,67,75,43,79,56,65,82,67,46,43,44,28,54,45,78,79,56,83,73,62,65,69,59,51,53,52,39,32,52,49,29,44,21,60,76,60,52,27,49,77,41,78,51,82,126

Mean predicted aligned error: 3.77 Å